Protein AF-E3K3I4-F1 (afdb_monomer_lite)

Structure (mmCIF, N/CA/C/O backbone):
data_AF-E3K3I4-F1
#
_entry.id   AF-E3K3I4-F1
#
loop_
_atom_site.group_PDB
_atom_site.id
_atom_site.type_symbol
_atom_site.label_atom_id
_atom_site.label_alt_id
_atom_site.label_comp_id
_atom_site.label_asym_id
_atom_site.label_entity_id
_atom_site.label_seq_id
_atom_site.pdbx_PDB_ins_code
_atom_site.Cartn_x
_atom_site.Cartn_y
_atom_site.Cartn_z
_atom_site.occupancy
_atom_site.B_iso_or_equiv
_atom_site.auth_seq_id
_atom_site.auth_comp_id
_atom_site.auth_asym_id
_atom_site.auth_atom_id
_atom_site.pdbx_PDB_model_num
ATOM 1 N N . MET A 1 1 ? -11.778 5.929 8.697 1.00 88.56 1 MET A N 1
ATOM 2 C CA . MET A 1 1 ? -13.251 6.086 8.702 1.00 88.56 1 MET A CA 1
ATOM 3 C C . MET A 1 1 ? -13.628 7.042 9.819 1.00 88.56 1 MET A C 1
ATOM 5 O O . MET A 1 1 ? -12.930 7.047 10.828 1.00 88.56 1 MET A O 1
ATOM 9 N N . ASN A 1 2 ? -14.685 7.837 9.652 1.00 91.94 2 ASN A N 1
ATOM 10 C CA . ASN A 1 2 ? -15.170 8.722 10.715 1.00 91.94 2 ASN A CA 1
ATOM 11 C C . ASN A 1 2 ? -16.054 7.935 11.689 1.00 91.94 2 ASN A C 1
ATOM 13 O O . ASN A 1 2 ? -16.579 6.883 11.329 1.00 91.94 2 ASN A O 1
ATOM 17 N N . LEU A 1 3 ? -16.219 8.418 12.926 1.00 91.50 3 LEU A N 1
ATOM 18 C CA . LEU A 1 3 ? -17.102 7.753 13.896 1.00 91.50 3 LEU A CA 1
ATOM 19 C C . LEU A 1 3 ? -18.556 7.762 13.405 1.00 91.50 3 LEU A C 1
ATOM 21 O O . LEU A 1 3 ? -19.201 6.718 13.345 1.00 91.50 3 LEU A O 1
ATOM 25 N N . ASN A 1 4 ? -19.009 8.943 12.987 1.00 91.00 4 ASN A N 1
ATOM 26 C CA . ASN A 1 4 ? -20.327 9.209 12.426 1.00 91.00 4 ASN A CA 1
ATOM 27 C C . ASN A 1 4 ? -20.252 9.338 10.898 1.00 91.00 4 ASN A C 1
ATOM 29 O O . ASN A 1 4 ? -19.182 9.660 10.373 1.00 91.00 4 ASN A O 1
ATOM 33 N N . PRO A 1 5 ? -21.369 9.128 10.178 1.00 85.31 5 PRO A N 1
ATOM 34 C CA . PRO A 1 5 ? -21.416 9.390 8.746 1.00 85.31 5 PRO A CA 1
ATOM 35 C C . PRO A 1 5 ? -21.178 10.875 8.429 1.00 85.31 5 PRO A C 1
ATOM 37 O O . PRO A 1 5 ? -21.607 11.760 9.170 1.00 85.31 5 PRO A O 1
ATOM 40 N N . GLY A 1 6 ? -20.515 11.137 7.299 1.00 81.44 6 GLY A N 1
ATOM 41 C CA . GLY A 1 6 ? -20.212 12.484 6.806 1.00 81.44 6 GLY A CA 1
ATOM 42 C C . GLY A 1 6 ? -18.736 12.879 6.921 1.00 81.44 6 GLY A C 1
ATOM 43 O O . GLY A 1 6 ? -17.879 12.071 7.272 1.00 81.44 6 GLY A O 1
ATOM 44 N N . GLY A 1 7 ? -18.430 14.137 6.588 1.00 83.88 7 GLY A N 1
ATOM 45 C CA . GLY A 1 7 ? -17.057 14.643 6.488 1.00 83.88 7 GLY A CA 1
ATOM 46 C C . GLY A 1 7 ? -16.284 14.082 5.286 1.00 83.88 7 GLY A C 1
ATOM 47 O O . GLY A 1 7 ? -16.835 13.396 4.426 1.00 83.88 7 GLY A O 1
ATOM 48 N N . LYS A 1 8 ? -14.980 14.378 5.211 1.00 84.62 8 LYS A N 1
ATOM 49 C CA . LYS A 1 8 ? -14.094 13.760 4.212 1.00 84.62 8 LYS A CA 1
ATOM 50 C C . LYS A 1 8 ? -13.819 12.313 4.634 1.00 84.62 8 LYS A C 1
ATOM 52 O O . LYS A 1 8 ? -13.023 12.079 5.537 1.00 84.62 8 LYS A O 1
ATOM 57 N N . GLN A 1 9 ? -14.492 11.357 4.001 1.00 87.69 9 GLN A N 1
ATOM 58 C CA . GLN A 1 9 ? -14.304 9.925 4.234 1.00 87.69 9 GLN A CA 1
ATOM 59 C C . GLN A 1 9 ? -14.186 9.180 2.899 1.00 87.69 9 GLN A C 1
ATOM 61 O O . GLN A 1 9 ? -14.904 9.475 1.945 1.00 87.69 9 GLN A O 1
ATOM 66 N N . SER A 1 10 ? -13.276 8.206 2.835 1.00 86.19 10 SER A N 1
ATOM 67 C CA . SER A 1 10 ? -13.161 7.297 1.696 1.00 86.19 10 SER A CA 1
ATOM 68 C C . SER A 1 10 ? -14.397 6.398 1.576 1.00 86.19 10 SER A C 1
ATOM 70 O O . SER A 1 10 ? -14.991 5.990 2.574 1.00 86.19 10 SER A O 1
ATOM 72 N N . ARG A 1 11 ? -14.780 6.064 0.342 1.00 90.12 11 ARG A N 1
ATOM 73 C CA . ARG A 1 11 ? -15.810 5.056 0.064 1.00 90.12 11 ARG A CA 1
ATOM 74 C C . ARG A 1 11 ? -15.148 3.681 0.065 1.00 90.12 11 ARG A C 1
ATOM 76 O O . ARG A 1 11 ? -14.404 3.369 -0.861 1.00 90.12 11 ARG A O 1
ATOM 83 N N . LEU A 1 12 ? -15.366 2.909 1.127 1.00 90.19 12 LEU A N 1
ATOM 84 C CA . LEU A 1 12 ? -14.877 1.534 1.216 1.00 90.19 12 LEU A CA 1
ATOM 85 C C . LEU A 1 12 ? -15.778 0.613 0.385 1.00 90.19 12 LEU A C 1
ATOM 87 O O . LEU A 1 12 ? -16.968 0.889 0.215 1.00 90.19 12 LEU A O 1
ATOM 91 N N . ARG A 1 13 ? -15.192 -0.467 -0.137 1.00 88.94 13 ARG A N 1
ATOM 92 C CA . ARG A 1 13 ? -15.932 -1.551 -0.791 1.00 88.94 13 ARG A CA 1
ATOM 93 C C . ARG A 1 13 ? -16.627 -2.414 0.253 1.00 88.94 13 ARG A C 1
ATOM 95 O O . ARG A 1 13 ? -16.212 -2.444 1.406 1.00 88.94 13 ARG A O 1
ATOM 102 N N . ASP A 1 14 ? -17.645 -3.138 -0.181 1.00 92.56 14 ASP A N 1
ATOM 103 C CA . ASP A 1 14 ? -18.333 -4.087 0.683 1.00 92.56 14 ASP A CA 1
ATOM 104 C C . ASP A 1 14 ? -17.421 -5.263 1.049 1.00 92.56 14 ASP A C 1
ATOM 106 O O . ASP A 1 14 ? -16.615 -5.715 0.231 1.00 92.56 14 ASP A O 1
ATOM 110 N N . SER A 1 15 ? -17.569 -5.754 2.279 1.00 92.56 15 SER A N 1
ATOM 111 C CA . SER A 1 15 ? -16.858 -6.927 2.794 1.00 92.56 15 SER A CA 1
ATOM 112 C C . SER A 1 15 ? -17.851 -8.001 3.247 1.00 92.56 15 SER A C 1
ATOM 114 O O . SER A 1 15 ? -19.059 -7.911 3.006 1.00 92.56 15 SER A O 1
ATOM 116 N N . ILE A 1 16 ? -17.335 -9.045 3.889 1.00 94.19 16 ILE A N 1
ATOM 117 C CA . ILE A 1 16 ? -18.122 -10.087 4.543 1.00 94.19 16 ILE A CA 1
ATOM 118 C C . ILE A 1 16 ? -17.904 -9.938 6.047 1.00 94.19 16 ILE A C 1
ATOM 120 O O . ILE A 1 16 ? -16.766 -9.782 6.488 1.00 94.19 16 ILE A O 1
ATOM 124 N N . ILE A 1 17 ? -18.985 -9.985 6.828 1.00 94.62 17 ILE A N 1
ATOM 125 C CA . ILE A 1 17 ? -18.909 -9.927 8.287 1.00 94.62 17 ILE A CA 1
ATOM 126 C C . ILE A 1 17 ? -18.086 -11.129 8.791 1.00 94.62 17 ILE A C 1
ATOM 128 O O . ILE A 1 17 ? -18.440 -12.274 8.473 1.00 94.62 17 ILE A O 1
ATOM 132 N N . PRO A 1 18 ? -17.023 -10.889 9.584 1.00 94.19 18 PRO A N 1
ATOM 133 C CA . PRO A 1 18 ? -16.189 -11.931 10.175 1.00 94.19 18 PRO A CA 1
ATOM 134 C C . PRO A 1 18 ? -16.990 -13.055 10.837 1.00 94.19 18 PRO A C 1
ATOM 136 O O . PRO A 1 18 ? -17.997 -12.817 11.504 1.00 94.19 18 PRO A O 1
ATOM 139 N N . SER A 1 19 ? -16.540 -14.298 10.656 1.00 93.69 19 SER A N 1
ATOM 140 C CA . SER A 1 19 ? -17.141 -15.477 11.309 1.00 93.69 19 SER A CA 1
ATOM 141 C C . SER A 1 19 ? -16.329 -15.982 12.504 1.00 93.69 19 SER A C 1
ATOM 143 O O . SER A 1 19 ? -16.829 -16.780 13.301 1.00 93.69 19 SER A O 1
ATOM 145 N N . ASP A 1 20 ? -15.088 -15.517 12.610 1.00 92.94 20 ASP A N 1
ATOM 146 C CA . ASP A 1 20 ? -14.089 -15.875 13.611 1.00 92.94 20 ASP A CA 1
ATOM 147 C C . ASP A 1 20 ? -14.203 -15.060 14.906 1.00 92.94 20 ASP A C 1
ATOM 149 O O . ASP A 1 20 ? -13.747 -15.527 15.948 1.00 92.94 20 ASP A O 1
ATOM 153 N N . ASP A 1 21 ? -14.857 -13.895 14.879 1.00 90.62 21 ASP A N 1
ATOM 154 C CA . ASP A 1 21 ? -15.108 -13.107 16.086 1.00 90.62 21 ASP A CA 1
ATOM 155 C C . ASP A 1 21 ? -16.305 -13.685 16.878 1.00 90.62 21 ASP A C 1
ATOM 157 O O . ASP A 1 21 ? -17.448 -13.655 16.397 1.00 90.62 21 ASP A O 1
ATOM 161 N N . PRO A 1 22 ? -16.089 -14.209 18.103 1.00 90.88 22 PRO A N 1
ATOM 162 C CA . PRO A 1 22 ? -17.157 -14.781 18.914 1.00 90.88 22 PRO A CA 1
ATOM 163 C C . PRO A 1 22 ? -18.184 -13.741 19.382 1.00 90.88 22 PRO A C 1
ATOM 165 O O . PRO A 1 22 ? -19.311 -14.125 19.698 1.00 90.88 22 PRO A O 1
ATOM 168 N N . LEU A 1 23 ? -17.827 -12.450 19.413 1.00 92.12 23 LEU A N 1
ATOM 169 C CA . LEU A 1 23 ? -18.712 -11.361 19.836 1.00 92.12 23 LEU A CA 1
ATOM 170 C C . LEU A 1 23 ? -19.784 -11.042 18.794 1.00 92.12 23 LEU A C 1
ATOM 172 O O . LEU A 1 23 ? -20.833 -10.502 19.142 1.00 92.12 23 LEU A O 1
ATOM 176 N N . ILE A 1 24 ? -19.544 -11.395 17.530 1.00 93.31 24 ILE A N 1
ATOM 177 C CA . ILE A 1 24 ? -20.523 -11.210 16.464 1.00 93.31 24 ILE A CA 1
ATOM 178 C C . ILE A 1 24 ? -21.617 -12.277 16.622 1.00 93.31 24 ILE A C 1
ATOM 180 O O . ILE A 1 24 ? -21.308 -13.475 16.637 1.00 93.31 24 ILE A O 1
ATOM 184 N N . PRO A 1 25 ? -22.904 -11.897 16.707 1.00 94.06 25 PRO A N 1
ATOM 185 C CA . PRO A 1 25 ? -24.011 -12.845 16.738 1.00 94.06 25 PRO A CA 1
ATOM 186 C C . PRO A 1 25 ? -23.969 -13.836 15.569 1.00 94.06 25 PRO A C 1
ATOM 188 O O . PRO A 1 25 ? -23.783 -13.441 14.420 1.00 94.06 25 PRO A O 1
ATOM 191 N N . HIS A 1 26 ? -24.201 -15.124 15.842 1.00 93.56 26 HIS A N 1
ATOM 192 C CA . HIS A 1 26 ? -24.107 -16.193 14.834 1.00 93.56 26 HIS A CA 1
ATOM 193 C C . HIS A 1 26 ? -24.915 -15.929 13.556 1.00 93.56 26 HIS A C 1
ATOM 195 O O . HIS A 1 26 ? -24.457 -16.274 12.474 1.00 93.56 26 HIS A O 1
ATOM 201 N N . HIS A 1 27 ? -26.083 -15.292 13.669 1.00 93.75 27 HIS A N 1
ATOM 202 C CA . HIS A 1 27 ? -26.949 -14.991 12.527 1.00 93.75 27 HIS A CA 1
ATOM 203 C C . HIS A 1 27 ? -26.419 -13.871 11.612 1.00 93.75 27 HIS A C 1
ATOM 205 O O . HIS A 1 27 ? -26.940 -13.704 10.515 1.00 93.75 27 HIS A O 1
ATOM 211 N N . LEU A 1 28 ? -25.415 -13.102 12.051 1.00 93.88 28 LEU A N 1
ATOM 212 C CA . LEU A 1 28 ? -24.795 -12.020 11.274 1.00 93.88 28 LEU A CA 1
ATOM 213 C C . LEU A 1 28 ? -23.499 -12.451 10.581 1.00 93.88 28 LEU A C 1
ATOM 215 O O . LEU A 1 28 ? -23.071 -11.826 9.612 1.00 93.88 28 LEU A O 1
ATOM 219 N N . ARG A 1 29 ? -22.863 -13.517 11.071 1.00 94.94 29 ARG A N 1
ATOM 220 C CA . ARG A 1 29 ? -21.586 -14.016 10.550 1.00 94.94 29 ARG A CA 1
ATOM 221 C C . ARG A 1 29 ? -21.737 -14.459 9.095 1.00 94.94 29 ARG A C 1
ATOM 223 O O . ARG A 1 29 ? -22.682 -15.165 8.753 1.00 94.94 29 ARG A O 1
ATOM 230 N N . GLY A 1 30 ? -20.806 -14.044 8.238 1.00 93.31 30 GLY A N 1
ATOM 231 C CA . GLY A 1 30 ? -20.815 -14.394 6.815 1.00 93.31 30 GLY A CA 1
ATOM 232 C C . GLY A 1 30 ? -21.782 -13.577 5.949 1.00 93.31 30 GLY A C 1
ATOM 233 O O . GLY A 1 30 ? -21.779 -13.738 4.729 1.00 93.31 30 GLY A O 1
ATOM 234 N N . LEU A 1 31 ? -22.585 -12.678 6.533 1.00 95.00 31 LEU A N 1
ATOM 235 C CA . LEU A 1 31 ? -23.418 -11.763 5.753 1.00 95.00 31 LEU A CA 1
ATOM 236 C C . LEU A 1 31 ? -22.567 -10.683 5.075 1.00 95.00 31 LEU A C 1
ATOM 238 O O . LEU A 1 31 ? -21.486 -10.321 5.539 1.00 95.00 31 LEU A O 1
ATOM 242 N N . ARG A 1 32 ? -23.078 -10.130 3.972 1.00 95.31 32 ARG A N 1
ATOM 243 C CA . ARG A 1 32 ? -22.452 -8.993 3.287 1.00 95.31 32 ARG A CA 1
ATOM 244 C C . ARG A 1 32 ? -22.500 -7.753 4.182 1.00 95.31 32 ARG A C 1
ATOM 246 O O . ARG A 1 32 ? -23.579 -7.275 4.521 1.00 95.31 32 ARG A O 1
ATOM 253 N N . GLN A 1 33 ? -21.336 -7.188 4.481 1.00 95.31 33 GLN A N 1
ATOM 254 C CA . GLN A 1 33 ? -21.195 -5.892 5.134 1.00 95.31 33 GLN A CA 1
ATOM 255 C C . GLN A 1 33 ? -21.170 -4.788 4.076 1.00 95.31 33 GLN A C 1
ATOM 257 O O . GLN A 1 33 ? -20.211 -4.664 3.314 1.00 95.31 33 GLN A O 1
ATOM 262 N N . GLN A 1 34 ? -22.200 -3.943 4.066 1.00 95.19 34 GLN A N 1
ATOM 263 C CA . GLN A 1 34 ? -22.199 -2.727 3.253 1.00 95.19 34 GLN A CA 1
ATOM 264 C C . GLN A 1 34 ? -21.513 -1.580 3.992 1.00 95.19 34 GLN A C 1
ATOM 266 O O . GLN A 1 34 ? -21.850 -1.321 5.151 1.00 95.19 34 GLN A O 1
ATOM 271 N N . PHE A 1 35 ? -20.615 -0.857 3.317 1.00 94.44 35 PHE A N 1
ATOM 272 C CA . PHE A 1 35 ? -19.915 0.309 3.887 1.00 94.44 35 PHE A CA 1
ATOM 273 C C . PHE A 1 35 ? -20.466 1.663 3.446 1.00 94.44 35 PHE A C 1
ATOM 275 O O . PHE A 1 35 ? -20.063 2.700 3.974 1.00 94.44 35 PHE A O 1
ATOM 282 N N . CYS A 1 36 ? -21.407 1.667 2.509 1.00 94.62 36 CYS A N 1
ATOM 283 C CA . CYS A 1 36 ? -22.196 2.837 2.149 1.00 94.62 36 CYS A CA 1
ATOM 284 C C . CYS A 1 36 ? -23.672 2.550 2.427 1.00 94.62 36 CYS A C 1
ATOM 286 O O . CYS A 1 36 ? -24.108 1.401 2.365 1.00 94.62 36 CYS A O 1
ATOM 288 N N . TYR A 1 37 ? -24.437 3.584 2.760 1.00 93.38 37 TYR A N 1
ATOM 289 C CA . TYR A 1 37 ? -25.891 3.476 2.793 1.00 93.38 37 TYR A CA 1
ATOM 290 C C . TYR A 1 37 ? -26.447 3.348 1.374 1.00 93.38 37 TYR A C 1
ATOM 292 O O . TYR A 1 37 ? -25.856 3.867 0.422 1.00 93.38 37 TYR A O 1
ATOM 300 N N . ASP A 1 38 ? -27.611 2.708 1.252 1.00 92.50 38 ASP A N 1
ATOM 301 C CA . ASP A 1 38 ? -28.321 2.630 -0.021 1.00 92.50 38 ASP A CA 1
ATOM 302 C C . ASP A 1 38 ? -28.672 4.032 -0.547 1.00 92.50 38 ASP A C 1
ATOM 304 O O . ASP A 1 38 ? -28.889 4.983 0.210 1.00 92.50 38 ASP A O 1
ATOM 308 N N . SER A 1 39 ? -28.737 4.164 -1.866 1.00 91.81 39 SER A N 1
ATOM 309 C CA . SER A 1 39 ? -29.290 5.338 -2.541 1.00 91.81 39 SER A CA 1
ATOM 310 C C . SER A 1 39 ? -30.735 5.659 -2.140 1.00 91.81 39 SER A C 1
ATOM 312 O O . SER A 1 39 ? -31.109 6.828 -2.136 1.00 91.81 39 SER A O 1
ATOM 314 N N . SER A 1 40 ? -31.530 4.658 -1.754 1.00 92.62 40 SER A N 1
ATOM 315 C CA . SER A 1 40 ? -32.919 4.804 -1.311 1.00 92.62 40 SER A CA 1
ATOM 316 C C . SER A 1 40 ? -33.057 4.971 0.207 1.00 92.62 40 SER A C 1
ATOM 318 O O . SER A 1 40 ? -34.123 4.702 0.763 1.00 92.62 40 SER A O 1
ATOM 320 N N . HIS A 1 41 ? -31.982 5.341 0.910 1.00 90.19 41 HIS A N 1
ATOM 321 C CA . HIS A 1 41 ? -32.016 5.479 2.363 1.00 90.19 41 HIS A CA 1
ATOM 322 C C . HIS A 1 41 ? -33.052 6.545 2.797 1.00 90.19 41 HIS A C 1
ATOM 324 O O . HIS A 1 41 ? -33.045 7.641 2.233 1.00 90.19 41 HIS A O 1
ATOM 330 N N . PRO A 1 42 ? -33.899 6.283 3.819 1.00 92.44 42 PRO A N 1
ATOM 331 C CA . PRO A 1 42 ? -34.975 7.197 4.229 1.00 92.44 42 PRO A CA 1
ATOM 332 C C . PRO A 1 42 ? -34.502 8.602 4.619 1.00 92.44 42 PRO A C 1
ATOM 334 O O . PRO A 1 42 ? -35.209 9.579 4.404 1.00 92.44 42 PRO A O 1
ATOM 337 N N . ASP A 1 43 ? -33.305 8.700 5.202 1.00 89.94 43 ASP A N 1
ATOM 338 C CA . ASP A 1 43 ? -32.625 9.974 5.452 1.00 89.94 43 ASP A CA 1
ATOM 339 C C . ASP A 1 43 ? -31.846 10.426 4.196 1.00 89.94 43 ASP A C 1
ATOM 341 O O . ASP A 1 43 ? -30.821 9.803 3.877 1.00 89.94 43 ASP A O 1
ATOM 345 N N . PRO A 1 44 ? -32.250 11.530 3.529 1.00 89.19 44 PRO A N 1
ATOM 346 C CA . PRO A 1 44 ? -31.587 12.041 2.327 1.00 89.19 44 PRO A CA 1
ATOM 347 C C . PRO A 1 44 ? -30.128 12.436 2.556 1.00 89.19 44 PRO A C 1
ATOM 349 O O . PRO A 1 44 ? -29.326 12.418 1.626 1.00 89.19 44 PRO A O 1
ATOM 352 N N . LYS A 1 45 ? -29.752 12.785 3.795 1.00 87.75 45 LYS A N 1
ATOM 353 C CA . LYS A 1 45 ? -28.364 13.136 4.127 1.00 87.75 45 LYS A CA 1
ATOM 354 C C . LYS A 1 45 ? -27.458 11.914 4.187 1.00 87.75 45 LYS A C 1
ATOM 356 O O . LYS A 1 45 ? -26.244 12.067 4.099 1.00 87.75 45 LYS A O 1
ATOM 361 N N . ARG A 1 46 ? -28.029 10.722 4.363 1.00 88.50 46 ARG A N 1
ATOM 362 C CA . ARG A 1 46 ? -27.295 9.453 4.425 1.00 88.50 46 ARG A CA 1
ATOM 363 C C . ARG A 1 46 ? -27.358 8.682 3.116 1.00 88.50 46 ARG A C 1
ATOM 365 O O . ARG A 1 46 ? -26.456 7.892 2.876 1.00 88.50 46 ARG A O 1
ATOM 372 N N . ALA A 1 47 ? -28.355 8.929 2.270 1.00 91.31 47 ALA A N 1
ATOM 373 C CA . ALA A 1 47 ? -28.507 8.269 0.977 1.00 91.31 47 ALA A CA 1
ATOM 374 C C . ALA A 1 47 ? -27.202 8.271 0.158 1.00 91.31 47 ALA A C 1
ATOM 376 O O . ALA A 1 47 ? -26.629 9.320 -0.145 1.00 91.31 47 ALA A O 1
ATOM 377 N N . GLY A 1 48 ? -26.694 7.073 -0.149 1.00 90.25 48 GLY A N 1
ATOM 378 C CA . GLY A 1 48 ? -25.451 6.877 -0.900 1.00 90.25 48 GLY A CA 1
ATOM 379 C C . GLY A 1 48 ? -24.165 7.360 -0.212 1.00 90.25 48 GLY A C 1
ATOM 380 O O . GLY A 1 48 ? -23.117 7.401 -0.868 1.00 90.25 48 GLY A O 1
ATOM 381 N N . GLN A 1 49 ? -24.210 7.756 1.064 1.00 92.12 49 GLN A N 1
ATOM 382 C CA . GLN A 1 49 ? -23.048 8.223 1.827 1.00 92.12 49 GLN A CA 1
ATOM 383 C C . GLN A 1 49 ? -22.303 7.066 2.507 1.00 92.12 49 GLN A C 1
ATOM 385 O O . GLN A 1 49 ? -22.915 6.047 2.843 1.00 92.12 49 GLN A O 1
ATOM 390 N N . PRO A 1 50 ? -20.986 7.207 2.749 1.00 94.88 50 PRO A N 1
ATOM 391 C CA . PRO A 1 50 ? -20.228 6.222 3.509 1.00 94.88 50 PRO A CA 1
ATOM 392 C C . PRO A 1 50 ? -20.698 6.169 4.970 1.00 94.88 50 PRO A C 1
ATOM 394 O O . PRO A 1 50 ? -20.936 7.198 5.610 1.00 94.88 50 PRO A O 1
ATOM 397 N N . LYS A 1 51 ? -20.794 4.952 5.506 1.00 95.38 51 LYS A N 1
ATOM 398 C CA . LYS A 1 51 ? -21.128 4.692 6.907 1.00 95.38 51 LYS A CA 1
ATOM 399 C C . LYS A 1 51 ? -19.956 5.062 7.818 1.00 95.38 51 LYS A C 1
ATOM 401 O O . LYS A 1 51 ? -18.786 4.886 7.464 1.00 95.38 51 LYS A O 1
ATOM 406 N N . GLY A 1 52 ? -20.275 5.556 9.010 1.00 94.75 52 GLY A N 1
ATOM 407 C CA . GLY A 1 52 ? -19.296 5.733 10.083 1.00 94.75 52 GLY A CA 1
ATOM 408 C C . GLY A 1 52 ? -18.968 4.412 10.784 1.00 94.75 52 GLY A C 1
ATOM 409 O O . GLY A 1 52 ? -19.689 3.426 10.632 1.00 94.75 52 GLY A O 1
ATOM 410 N N . ILE A 1 53 ? -17.901 4.401 11.587 1.00 95.00 53 ILE A N 1
ATOM 411 C CA . ILE A 1 53 ? -17.496 3.240 12.396 1.00 95.00 53 ILE A CA 1
ATOM 412 C C . ILE A 1 53 ? -18.632 2.779 13.311 1.00 95.00 53 ILE A C 1
ATOM 414 O O . ILE A 1 53 ? -18.826 1.577 13.464 1.00 95.00 53 ILE A O 1
ATOM 418 N N . GLN A 1 54 ? -19.402 3.714 13.876 1.00 95.25 54 GLN A N 1
ATOM 419 C CA . GLN A 1 54 ? -20.516 3.379 14.759 1.00 95.25 54 GLN A CA 1
ATOM 420 C C . GLN A 1 54 ? -21.543 2.481 14.062 1.00 95.25 54 GLN A C 1
ATOM 422 O O . GLN A 1 54 ? -21.812 1.390 14.548 1.00 95.25 54 GLN A O 1
ATOM 427 N N . ALA A 1 55 ? -22.038 2.886 12.889 1.00 95.00 55 ALA A N 1
ATOM 428 C CA . ALA A 1 55 ? -23.041 2.115 12.152 1.00 95.00 55 ALA A CA 1
ATOM 429 C C . ALA A 1 55 ? -22.536 0.710 11.781 1.00 95.00 55 ALA A C 1
ATOM 431 O O . ALA A 1 55 ? -23.272 -0.261 11.904 1.00 95.00 55 ALA A O 1
ATOM 432 N N . ILE A 1 56 ? -21.264 0.583 11.386 1.00 95.81 56 ILE A N 1
ATOM 433 C CA . ILE A 1 56 ? -20.664 -0.720 11.062 1.00 95.81 56 ILE A CA 1
ATOM 434 C C . ILE A 1 56 ? -20.577 -1.622 12.296 1.00 95.81 56 ILE A C 1
ATOM 436 O O . ILE A 1 56 ? -20.912 -2.799 12.226 1.00 95.81 56 ILE A O 1
ATOM 440 N N . LEU A 1 57 ? -20.131 -1.094 13.4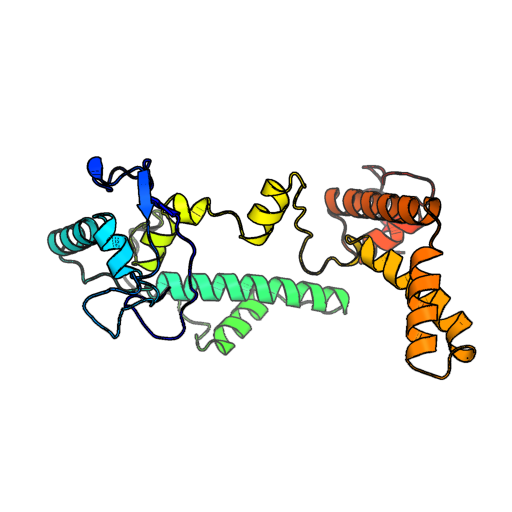36 1.00 95.69 57 LEU A N 1
ATOM 441 C CA . LEU A 1 57 ? -20.013 -1.890 14.659 1.00 95.69 57 LEU A CA 1
ATOM 442 C C . LEU A 1 57 ? -21.379 -2.225 15.276 1.00 95.69 57 LEU A C 1
ATOM 444 O O . LEU A 1 57 ? -21.510 -3.280 15.895 1.00 95.69 57 LEU A O 1
ATOM 448 N N . GLU A 1 58 ? -22.384 -1.362 15.106 1.00 95.62 58 GLU A N 1
ATOM 449 C CA . GLU A 1 58 ? -23.778 -1.634 15.481 1.00 95.62 58 GLU A CA 1
ATOM 450 C C . GLU A 1 58 ? -24.367 -2.762 14.628 1.00 95.62 58 GLU A C 1
ATOM 452 O O . GLU A 1 58 ? -24.956 -3.690 15.176 1.00 95.62 58 GLU A O 1
ATOM 457 N N . GLU A 1 59 ? -24.142 -2.733 13.310 1.00 95.00 59 GLU A N 1
ATOM 458 C CA . GLU A 1 59 ? -24.556 -3.795 12.381 1.00 95.00 59 GLU A CA 1
ATOM 459 C C . GLU A 1 59 ? -23.902 -5.148 12.694 1.00 95.00 59 GLU A C 1
ATOM 461 O O . GLU A 1 59 ? -24.465 -6.185 12.359 1.00 95.00 59 GLU A O 1
ATOM 466 N N . ARG A 1 60 ? -22.745 -5.153 13.370 1.00 94.81 60 ARG A N 1
ATOM 467 C CA . ARG A 1 60 ? -22.041 -6.367 13.819 1.00 94.81 60 ARG A CA 1
ATOM 468 C C . ARG A 1 60 ? -22.405 -6.808 15.242 1.00 94.81 60 ARG A C 1
ATOM 470 O O . ARG A 1 60 ? -21.923 -7.845 15.686 1.00 94.81 60 ARG A O 1
ATOM 477 N N . GLY A 1 61 ? -23.190 -6.025 15.987 1.00 93.00 61 GLY A N 1
ATOM 478 C CA . GLY A 1 61 ? -23.483 -6.260 17.413 1.00 93.00 61 GLY A CA 1
ATOM 479 C C . GLY A 1 61 ? -22.319 -5.963 18.376 1.00 93.00 61 GLY A C 1
ATOM 480 O O . GLY A 1 61 ? -22.464 -6.071 19.595 1.00 93.00 61 GLY A O 1
ATOM 481 N N . ILE A 1 62 ? -21.163 -5.557 17.846 1.00 94.31 62 ILE A N 1
ATOM 482 C CA . ILE A 1 62 ? -19.931 -5.303 18.605 1.00 94.31 62 ILE A CA 1
ATOM 483 C C . ILE A 1 62 ? -20.040 -3.994 19.395 1.00 94.31 62 ILE A C 1
ATOM 485 O O . ILE A 1 62 ? -19.527 -3.882 20.512 1.00 94.31 62 ILE A O 1
ATOM 489 N N . TRP A 1 63 ? -20.727 -2.997 18.832 1.00 95.25 63 TRP A N 1
ATOM 490 C CA . TRP A 1 63 ? -20.909 -1.698 19.478 1.00 95.25 63 TRP A CA 1
ATOM 491 C C . TRP A 1 63 ? -21.622 -1.826 20.826 1.00 95.25 63 TRP A C 1
ATOM 493 O O . TRP A 1 63 ? -21.164 -1.282 21.835 1.00 95.25 63 TRP A O 1
ATOM 503 N N . GLN A 1 64 ? -22.727 -2.576 20.855 1.00 93.94 64 GLN A N 1
ATOM 504 C CA . GLN A 1 64 ? -23.523 -2.798 22.058 1.00 93.94 64 GLN A CA 1
ATOM 505 C C . GLN A 1 64 ? -22.709 -3.557 23.104 1.00 93.94 64 GLN A C 1
ATOM 507 O O . GLN A 1 64 ? -22.667 -3.125 24.253 1.00 93.94 64 GLN A O 1
ATOM 512 N N . HIS A 1 65 ? -21.993 -4.612 22.698 1.00 93.31 65 HIS A N 1
ATOM 513 C CA . HIS A 1 65 ? -21.144 -5.392 23.598 1.00 93.31 65 HIS A CA 1
ATOM 514 C C . HIS A 1 65 ? -20.137 -4.513 24.356 1.00 93.31 65 HIS A C 1
ATOM 516 O O . HIS A 1 65 ? -20.130 -4.496 25.588 1.00 93.31 65 HIS A O 1
ATOM 522 N N . PHE A 1 66 ? -19.326 -3.726 23.639 1.00 93.31 66 PHE A N 1
ATOM 523 C CA . PHE A 1 66 ? -18.307 -2.890 24.281 1.00 93.31 66 PHE A CA 1
ATOM 524 C C . PHE A 1 66 ? -18.886 -1.709 25.059 1.00 93.31 66 PHE A C 1
ATOM 526 O O . PHE A 1 66 ? -18.312 -1.303 26.070 1.00 93.31 66 PHE A O 1
ATOM 533 N N . THR A 1 67 ? -20.029 -1.174 24.627 1.00 93.75 67 THR A N 1
ATOM 534 C CA . THR A 1 67 ? -20.729 -0.126 25.379 1.00 93.75 67 THR A CA 1
ATOM 535 C C . THR A 1 67 ? -21.245 -0.672 26.713 1.00 93.75 67 THR A C 1
ATOM 537 O O . THR A 1 67 ? -21.001 -0.062 27.753 1.00 93.75 67 THR A O 1
ATOM 540 N N . SER A 1 68 ? -21.882 -1.848 26.713 1.00 93.19 68 SER A N 1
ATOM 541 C CA . SER A 1 68 ? -22.353 -2.515 27.933 1.00 93.19 68 SER A CA 1
ATOM 542 C C . SER A 1 68 ? -21.204 -2.893 28.865 1.00 93.19 68 SER A C 1
ATOM 544 O O . SER A 1 68 ? -21.300 -2.646 30.065 1.00 93.19 68 SER A O 1
ATOM 546 N N . LEU A 1 69 ? -20.101 -3.416 28.320 1.00 92.44 69 LEU A N 1
ATOM 547 C CA . LEU A 1 69 ? -18.908 -3.754 29.097 1.00 92.44 69 LEU A CA 1
ATOM 548 C C . LEU A 1 69 ? -18.352 -2.523 29.829 1.00 92.44 69 LEU A C 1
ATOM 550 O O . LEU A 1 69 ? -18.082 -2.583 31.022 1.00 92.44 69 LEU A O 1
ATOM 554 N N . ARG A 1 70 ? -18.252 -1.373 29.148 1.00 91.81 70 ARG A N 1
ATOM 555 C CA . ARG A 1 70 ? -17.773 -0.125 29.767 1.00 91.81 70 ARG A CA 1
ATOM 556 C C . ARG A 1 70 ? -18.664 0.350 30.908 1.00 91.81 70 ARG A C 1
ATOM 558 O O . ARG A 1 70 ? -18.139 0.775 31.933 1.00 91.81 70 ARG A O 1
ATOM 565 N N . VAL A 1 71 ? -19.984 0.253 30.741 1.00 93.50 71 VAL A N 1
ATOM 566 C CA . VAL A 1 71 ? -20.950 0.606 31.791 1.00 93.50 71 VAL A CA 1
ATOM 567 C C . VAL A 1 71 ? -20.803 -0.321 32.999 1.00 93.50 71 VAL A C 1
ATOM 569 O O . VAL A 1 71 ? -20.755 0.169 34.124 1.00 93.50 71 VAL A O 1
ATOM 572 N N . GLN A 1 72 ? -20.669 -1.633 32.780 1.00 93.38 72 GLN A N 1
ATOM 573 C CA . GLN A 1 72 ? -20.452 -2.613 33.855 1.00 93.38 72 GLN A CA 1
ATOM 574 C C . GLN A 1 72 ? -19.142 -2.365 34.613 1.00 93.38 72 GLN A C 1
ATOM 576 O O . GLN A 1 72 ? -19.098 -2.504 35.831 1.00 93.38 72 GLN A O 1
ATOM 581 N N . GLU A 1 73 ? -18.091 -1.956 33.905 1.00 93.00 73 GLU A N 1
ATOM 582 C CA . GLU A 1 73 ? -16.793 -1.612 34.491 1.00 93.00 73 GLU A CA 1
ATOM 583 C C . GLU A 1 73 ? -16.743 -0.197 35.103 1.00 93.00 73 GLU A C 1
ATOM 585 O O . GLU A 1 73 ? -15.694 0.207 35.601 1.00 93.00 73 GLU A O 1
ATOM 590 N N . GLY A 1 74 ? -17.824 0.592 35.026 1.00 92.06 74 GLY A N 1
ATOM 591 C CA . GLY A 1 74 ? -17.842 1.986 35.489 1.00 92.06 74 GLY A CA 1
ATOM 592 C C . GLY A 1 74 ? -16.890 2.916 34.721 1.00 92.06 74 GLY A C 1
ATOM 593 O O . GLY A 1 74 ? -16.498 3.966 35.228 1.00 92.06 74 GLY A O 1
ATOM 594 N N . LYS A 1 75 ? -16.484 2.537 33.504 1.00 90.06 75 LYS A N 1
ATOM 595 C CA . LYS A 1 75 ? -15.524 3.281 32.678 1.00 90.06 75 LYS A CA 1
ATOM 596 C C . LYS A 1 75 ? -16.237 4.262 31.740 1.00 90.06 75 LYS A C 1
ATOM 598 O O . LYS A 1 75 ? -17.352 3.997 31.289 1.00 90.06 75 LYS A O 1
ATOM 603 N N . PRO A 1 76 ? -15.577 5.367 31.347 1.00 91.31 76 PRO A N 1
ATOM 604 C CA . PRO A 1 76 ? -16.133 6.287 30.364 1.00 91.31 76 PRO A CA 1
ATOM 605 C C . PRO A 1 76 ? -16.305 5.622 28.992 1.00 91.31 76 PRO A C 1
ATOM 607 O O . PRO A 1 76 ? -15.595 4.665 28.641 1.00 91.31 76 PRO A O 1
ATOM 610 N N . ALA A 1 77 ? -17.220 6.192 28.202 1.00 91.44 77 ALA A N 1
ATOM 611 C CA . ALA A 1 77 ? -17.486 5.780 26.831 1.00 91.44 77 ALA A CA 1
ATOM 612 C C . ALA A 1 77 ? -16.215 5.808 25.968 1.00 91.44 77 ALA A C 1
ATOM 614 O O . ALA A 1 77 ? -15.337 6.666 26.114 1.00 91.44 77 ALA A O 1
ATOM 615 N N . LEU A 1 78 ? -16.131 4.856 25.040 1.00 92.56 78 LEU A N 1
ATOM 616 C CA . LEU A 1 78 ? -15.018 4.753 24.107 1.00 92.56 78 LEU A CA 1
ATOM 617 C C . LEU A 1 78 ? -14.988 5.955 23.157 1.00 92.56 78 LEU A C 1
ATOM 619 O O . LEU A 1 78 ? -15.987 6.313 22.532 1.00 92.56 78 LEU A O 1
ATOM 623 N N . LYS A 1 79 ? -13.803 6.551 23.013 1.00 92.56 79 LYS A N 1
ATOM 624 C CA . LYS A 1 79 ? -13.522 7.558 21.984 1.00 92.56 79 LYS A CA 1
ATOM 625 C C . LYS A 1 79 ? -13.220 6.871 20.647 1.00 92.56 79 LYS A C 1
ATOM 627 O O . LYS A 1 79 ? -12.836 5.700 20.617 1.00 92.56 79 LYS A O 1
ATOM 632 N N . LEU A 1 80 ? -13.334 7.616 19.541 1.00 91.38 80 LEU A N 1
ATOM 633 C CA . LEU A 1 80 ? -12.899 7.152 18.214 1.00 91.38 80 LEU A CA 1
ATOM 634 C C . LEU A 1 80 ? -11.430 6.702 18.246 1.00 91.38 80 LEU A C 1
ATOM 636 O O . LEU A 1 80 ? -11.115 5.578 17.861 1.00 91.38 80 LEU A O 1
ATOM 640 N N . GLN A 1 81 ? -10.562 7.571 18.762 1.00 89.81 81 GLN A N 1
ATOM 641 C CA . GLN A 1 81 ? -9.151 7.314 19.034 1.00 89.81 81 GLN A CA 1
ATOM 642 C C . GLN A 1 81 ? -8.837 7.789 20.455 1.00 89.81 81 GLN A C 1
ATOM 644 O O . GLN A 1 81 ? -9.277 8.865 20.868 1.00 89.81 81 GLN A O 1
ATOM 649 N N . CYS A 1 82 ? -8.133 6.964 21.228 1.00 90.12 82 CYS A N 1
ATOM 650 C CA . CYS A 1 82 ? -7.625 7.351 22.542 1.00 90.12 82 CYS A CA 1
ATOM 651 C C . CYS A 1 82 ? -6.243 8.004 22.411 1.00 90.12 82 CYS A C 1
ATOM 653 O O . CYS A 1 82 ? -5.525 7.753 21.445 1.00 90.12 82 CYS A O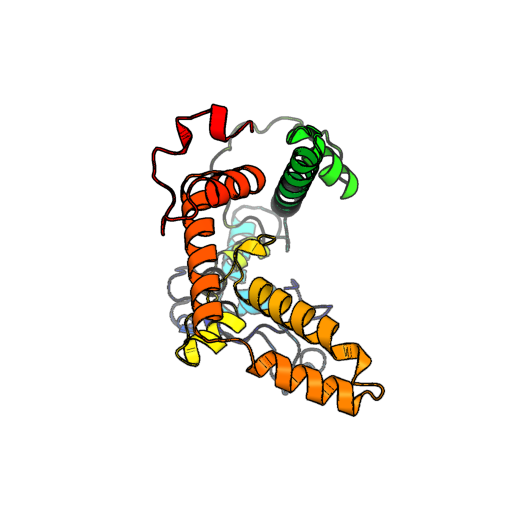 1
ATOM 655 N N . ASN A 1 83 ? -5.850 8.790 23.416 1.00 87.06 83 ASN A N 1
ATOM 656 C CA . ASN A 1 83 ? -4.575 9.513 23.410 1.00 87.06 83 ASN A CA 1
ATOM 657 C C . ASN A 1 83 ? -3.379 8.571 23.221 1.00 87.06 83 ASN A C 1
ATOM 659 O O . ASN A 1 83 ? -2.478 8.888 22.455 1.00 87.06 83 ASN A O 1
ATOM 663 N N . SER A 1 84 ? -3.396 7.386 23.841 1.00 87.44 84 SER A N 1
ATOM 664 C CA . SER A 1 84 ? -2.315 6.409 23.682 1.00 87.44 84 SER A CA 1
ATOM 665 C C . SER A 1 84 ? -2.206 5.880 22.250 1.00 87.44 84 SER A C 1
ATOM 667 O O . SER A 1 84 ? -1.100 5.798 21.724 1.00 87.44 84 SER A O 1
ATOM 669 N N . CYS A 1 85 ? -3.324 5.578 21.578 1.00 87.06 85 CYS A N 1
ATOM 670 C CA . CYS A 1 85 ? -3.306 5.197 20.163 1.00 87.06 85 CYS A CA 1
ATOM 671 C C . CYS A 1 85 ? -2.864 6.351 19.265 1.00 87.06 85 CYS A C 1
ATOM 673 O O . CYS A 1 85 ? -2.101 6.119 18.332 1.00 87.06 85 CYS A O 1
ATOM 675 N N . THR A 1 86 ? -3.302 7.578 19.546 1.00 86.75 86 THR A N 1
ATOM 676 C CA . THR A 1 86 ? -2.886 8.759 18.785 1.00 86.75 86 THR A CA 1
ATOM 677 C C . THR A 1 86 ? -1.379 8.976 18.907 1.00 86.75 86 THR A C 1
ATOM 679 O O . THR A 1 86 ? -0.688 8.971 17.894 1.00 86.75 86 THR A O 1
ATOM 682 N N . THR A 1 87 ? -0.842 9.052 20.126 1.00 84.81 87 THR A N 1
ATOM 683 C CA . THR A 1 87 ? 0.599 9.218 20.371 1.00 84.81 87 THR A CA 1
ATOM 684 C C . THR A 1 87 ? 1.410 8.039 19.840 1.00 84.81 87 THR A C 1
ATOM 686 O O . THR A 1 87 ? 2.469 8.242 19.258 1.00 84.81 87 THR A O 1
ATOM 689 N N . SER A 1 88 ? 0.919 6.801 19.970 1.00 86.06 88 SER A N 1
ATOM 690 C CA . SER A 1 88 ? 1.594 5.622 19.409 1.00 86.06 88 SER A CA 1
ATOM 691 C C . SER A 1 88 ? 1.672 5.680 17.882 1.00 86.06 88 SER A C 1
ATOM 693 O O . SER A 1 88 ? 2.722 5.380 17.318 1.00 86.06 88 SER A O 1
ATOM 695 N N . ASN A 1 89 ? 0.594 6.095 17.211 1.00 83.44 89 ASN A N 1
ATOM 696 C CA . ASN A 1 89 ? 0.584 6.253 15.758 1.00 83.44 89 ASN A CA 1
ATOM 697 C C . ASN A 1 89 ? 1.519 7.384 15.316 1.00 83.44 89 ASN A C 1
ATOM 699 O O . ASN A 1 89 ? 2.335 7.157 14.429 1.00 83.44 89 ASN A O 1
ATOM 703 N N . ILE A 1 90 ? 1.480 8.544 15.986 1.00 81.62 90 ILE A N 1
ATOM 704 C CA . ILE A 1 90 ? 2.407 9.657 15.717 1.00 81.62 90 ILE A CA 1
ATOM 705 C C . ILE A 1 90 ? 3.853 9.194 15.913 1.00 81.62 90 ILE A C 1
ATOM 707 O O . ILE A 1 90 ? 4.689 9.428 15.051 1.00 81.62 90 ILE A O 1
ATOM 711 N N . ARG A 1 91 ? 4.150 8.456 16.990 1.00 83.69 91 ARG A N 1
ATOM 712 C CA . ARG A 1 91 ? 5.494 7.922 17.248 1.00 83.69 91 ARG A CA 1
ATOM 713 C C . ARG A 1 91 ? 5.937 6.931 16.176 1.00 83.69 91 ARG A C 1
ATOM 715 O O . ARG A 1 91 ? 7.084 6.984 15.751 1.00 83.69 91 ARG A O 1
ATOM 722 N N . LYS A 1 92 ? 5.058 6.031 15.727 1.00 81.88 92 LYS A N 1
ATOM 723 C CA . LYS A 1 92 ? 5.355 5.108 14.617 1.00 81.88 92 LYS A CA 1
ATOM 724 C C . LYS A 1 92 ? 5.624 5.867 13.320 1.00 81.88 92 LYS A C 1
ATOM 726 O O . LYS A 1 92 ? 6.567 5.535 12.609 1.00 81.88 92 LYS A O 1
ATOM 731 N N . ASP A 1 93 ? 4.844 6.903 13.036 1.00 82.50 93 ASP A N 1
ATOM 732 C CA . ASP A 1 93 ? 5.056 7.759 11.871 1.00 82.50 93 ASP A CA 1
ATOM 733 C C . ASP A 1 93 ? 6.365 8.548 11.983 1.00 82.50 93 ASP A C 1
ATOM 735 O O . ASP A 1 93 ? 7.124 8.598 11.015 1.00 82.50 93 ASP A O 1
ATOM 739 N N . ALA A 1 94 ? 6.677 9.091 13.162 1.00 81.31 94 ALA A N 1
ATOM 740 C CA . ALA A 1 94 ? 7.933 9.772 13.454 1.00 81.31 94 ALA A CA 1
ATOM 741 C C . ALA A 1 94 ? 9.129 8.827 13.303 1.00 81.31 94 ALA A C 1
ATOM 743 O O . ALA A 1 94 ? 10.099 9.214 12.670 1.00 81.31 94 ALA A O 1
ATOM 744 N N . LEU A 1 95 ? 9.036 7.584 13.789 1.00 82.88 95 LEU A N 1
ATOM 745 C CA . LEU A 1 95 ? 10.060 6.548 13.604 1.00 82.88 95 LEU A CA 1
ATOM 746 C C . LEU A 1 95 ? 10.275 6.204 12.127 1.00 82.88 95 LEU A C 1
ATOM 748 O O . LEU A 1 95 ? 11.406 6.088 11.670 1.00 82.88 95 LEU A O 1
ATOM 752 N N . ASN A 1 96 ? 9.197 6.069 11.353 1.00 80.75 96 ASN A N 1
ATOM 753 C CA . ASN A 1 96 ? 9.303 5.791 9.920 1.00 80.75 96 ASN A CA 1
ATOM 754 C C . ASN A 1 96 ? 9.930 6.967 9.153 1.00 80.75 96 ASN A C 1
ATOM 756 O O . ASN A 1 96 ? 10.708 6.762 8.219 1.00 80.75 96 ASN A O 1
ATOM 760 N N . ARG A 1 97 ? 9.583 8.207 9.526 1.00 81.25 97 ARG A N 1
ATOM 761 C CA . ARG A 1 97 ? 10.149 9.428 8.933 1.00 81.25 97 ARG A CA 1
ATOM 762 C C . ARG A 1 97 ? 11.606 9.631 9.353 1.00 81.25 97 ARG A C 1
ATOM 764 O O . ARG A 1 97 ? 12.429 9.924 8.490 1.00 81.25 97 ARG A O 1
ATOM 771 N N . SER A 1 98 ? 11.929 9.415 10.627 1.00 80.69 98 SER A N 1
ATOM 772 C CA . SER A 1 98 ? 13.286 9.548 11.157 1.00 80.69 98 SER A CA 1
ATOM 773 C C . SER A 1 98 ? 14.212 8.496 10.568 1.00 80.69 98 SER A C 1
ATOM 775 O O . SER A 1 98 ? 15.284 8.858 10.111 1.00 80.69 98 SER A O 1
ATOM 777 N N . ALA A 1 99 ? 13.784 7.234 10.456 1.00 80.94 99 ALA A N 1
ATOM 778 C CA . ALA A 1 99 ? 14.567 6.191 9.791 1.00 80.94 99 ALA A CA 1
ATOM 779 C C . ALA A 1 99 ? 14.945 6.595 8.358 1.00 80.94 99 ALA A C 1
ATOM 781 O O . ALA A 1 99 ? 16.082 6.412 7.931 1.00 80.94 99 ALA A O 1
ATOM 782 N N . LYS A 1 100 ? 14.010 7.223 7.636 1.00 78.00 100 LYS A N 1
ATOM 783 C CA . LYS A 1 100 ? 14.265 7.739 6.291 1.00 78.00 100 LYS A CA 1
ATOM 784 C C . LYS A 1 100 ? 15.251 8.912 6.287 1.00 78.00 100 LYS A C 1
ATOM 786 O O . LYS A 1 100 ? 16.098 8.975 5.403 1.00 78.00 100 LYS A O 1
ATOM 791 N N . LEU A 1 101 ? 15.133 9.845 7.232 1.00 79.44 101 LEU A N 1
ATOM 792 C CA . LEU A 1 101 ? 16.051 10.984 7.340 1.00 79.44 101 LEU A CA 1
ATOM 793 C C . LEU A 1 101 ? 17.456 10.564 7.764 1.00 79.44 101 LEU A C 1
ATOM 795 O O . LEU A 1 101 ? 18.418 11.067 7.201 1.00 79.44 101 LEU A O 1
ATOM 799 N N . ILE A 1 102 ? 17.572 9.637 8.714 1.00 81.62 102 ILE A N 1
ATOM 800 C CA . ILE A 1 102 ? 18.853 9.092 9.172 1.00 81.62 102 ILE A CA 1
ATOM 801 C C . ILE A 1 102 ? 19.563 8.428 7.999 1.00 81.62 102 ILE A C 1
ATOM 803 O O . ILE A 1 102 ? 20.706 8.766 7.730 1.00 81.62 102 ILE A O 1
ATOM 807 N N . GLN A 1 103 ? 18.853 7.604 7.223 1.00 78.56 103 GLN A N 1
ATOM 808 C CA . GLN A 1 103 ? 19.410 6.998 6.015 1.00 78.56 103 GLN A CA 1
ATOM 809 C C . GLN A 1 103 ? 19.908 8.056 5.012 1.00 78.56 103 GLN A C 1
ATOM 811 O O . GLN A 1 103 ? 21.010 7.949 4.488 1.00 78.56 103 GLN A O 1
ATOM 816 N N . GLN A 1 104 ? 19.131 9.119 4.778 1.00 78.88 104 GLN A N 1
ATOM 817 C CA . GLN A 1 104 ? 19.535 10.214 3.885 1.00 78.88 104 GLN A CA 1
ATOM 818 C C . GLN A 1 104 ? 20.730 11.018 4.413 1.00 78.88 104 GLN A C 1
ATOM 820 O O . GLN A 1 104 ? 21.546 11.494 3.625 1.00 78.88 104 GLN A O 1
ATOM 825 N N . ALA A 1 105 ? 20.816 11.206 5.729 1.00 78.94 105 ALA A N 1
ATOM 826 C CA . ALA A 1 105 ? 21.918 11.903 6.373 1.00 78.94 105 ALA A CA 1
ATOM 827 C C . ALA A 1 105 ? 23.201 11.069 6.313 1.00 78.94 105 ALA A C 1
ATOM 829 O O . ALA A 1 105 ? 24.239 11.605 5.927 1.00 78.94 105 ALA A O 1
ATOM 830 N N . GLU A 1 106 ? 23.110 9.766 6.595 1.00 81.12 106 GLU A N 1
ATOM 831 C CA . GLU A 1 106 ? 24.217 8.813 6.476 1.00 81.12 106 GLU A CA 1
ATOM 832 C C . GLU A 1 106 ? 24.766 8.786 5.045 1.00 81.12 106 GLU A C 1
ATOM 834 O O . GLU A 1 106 ? 25.977 8.900 4.850 1.00 81.12 106 GLU A O 1
ATOM 839 N N . ASP A 1 107 ? 23.884 8.754 4.039 1.00 72.00 107 ASP A N 1
ATOM 840 C CA . ASP A 1 107 ? 24.264 8.819 2.621 1.00 72.00 107 ASP A CA 1
ATOM 841 C C . ASP A 1 107 ? 24.982 10.138 2.253 1.00 72.00 107 ASP A C 1
ATOM 843 O O . ASP A 1 107 ? 25.781 10.177 1.315 1.00 72.00 107 ASP A O 1
ATOM 847 N N . ALA A 1 108 ? 24.729 11.223 2.993 1.00 78.81 108 ALA A N 1
ATOM 848 C CA . ALA A 1 108 ? 25.381 12.524 2.833 1.00 78.81 108 ALA A CA 1
ATOM 849 C C . ALA A 1 108 ? 26.599 12.726 3.763 1.00 78.81 108 ALA A C 1
ATOM 851 O O . ALA A 1 108 ? 27.192 13.806 3.761 1.00 78.81 108 ALA A O 1
ATOM 852 N N . GLY A 1 109 ? 26.987 11.706 4.540 1.00 76.25 109 GLY A N 1
ATOM 853 C CA . GLY A 1 109 ? 28.131 11.744 5.459 1.00 76.25 109 GLY A CA 1
ATOM 854 C C . GLY A 1 109 ? 27.849 12.393 6.819 1.00 76.25 109 GLY A C 1
ATOM 855 O O . GLY A 1 109 ? 28.785 12.719 7.548 1.00 76.25 109 GLY A O 1
ATOM 856 N N . TYR A 1 110 ? 26.578 12.588 7.170 1.00 74.94 110 TYR A N 1
ATOM 857 C CA . TYR A 1 110 ? 26.138 13.129 8.453 1.00 74.94 110 TYR A CA 1
ATOM 858 C C . TYR A 1 110 ? 25.592 12.015 9.349 1.00 74.94 110 TYR A C 1
ATOM 860 O O . TYR A 1 110 ? 24.900 11.112 8.892 1.00 74.94 110 TYR A O 1
ATOM 868 N N . PHE A 1 111 ? 25.867 12.099 10.649 1.00 77.44 111 PHE A N 1
ATOM 869 C CA . PHE A 1 111 ? 25.341 11.160 11.637 1.00 77.44 111 PHE A CA 1
ATOM 870 C C . PHE A 1 111 ? 24.230 11.830 12.446 1.00 77.44 111 PHE A C 1
ATOM 872 O O . PHE A 1 111 ? 24.456 12.867 13.071 1.00 77.44 111 PHE A O 1
ATOM 879 N N . LEU A 1 112 ? 23.036 11.237 12.436 1.00 74.56 112 LEU A N 1
ATOM 880 C CA . LEU A 1 112 ? 21.890 11.684 13.226 1.00 74.56 112 LEU A CA 1
ATOM 881 C C . LEU A 1 112 ? 21.509 10.593 14.222 1.00 74.56 112 LEU A C 1
ATOM 883 O O . LEU A 1 112 ? 21.394 9.424 13.855 1.00 74.56 112 LEU A O 1
ATOM 887 N N . THR A 1 113 ? 21.292 10.966 15.484 1.00 75.88 113 THR A N 1
ATOM 888 C CA . THR A 1 113 ? 20.860 9.988 16.486 1.00 75.88 113 THR A CA 1
ATOM 889 C C . THR A 1 113 ? 19.359 9.697 16.340 1.00 75.88 113 THR A C 1
ATOM 891 O O . THR A 1 113 ? 18.559 10.629 16.177 1.00 75.88 113 THR A O 1
ATOM 894 N N . PRO A 1 114 ? 18.937 8.418 16.413 1.00 72.31 114 PRO A N 1
ATOM 895 C CA . PRO A 1 114 ? 17.529 8.045 16.308 1.00 72.31 114 PRO A CA 1
ATOM 896 C C . PRO A 1 114 ? 16.627 8.751 17.318 1.00 72.31 114 PRO A C 1
ATOM 898 O O . PRO A 1 114 ? 15.509 9.135 16.969 1.00 72.31 114 PRO A O 1
ATOM 901 N N . GLU A 1 115 ? 17.101 8.961 18.550 1.00 72.56 115 GLU A N 1
ATOM 902 C CA . GLU A 1 115 ? 16.306 9.627 19.581 1.00 72.56 115 GLU A CA 1
ATOM 903 C C . GLU A 1 115 ? 16.068 11.113 19.277 1.00 72.56 115 GLU A C 1
ATOM 905 O O . GLU A 1 115 ? 14.949 11.588 19.481 1.00 72.56 115 GLU A O 1
ATOM 910 N N . GLN A 1 116 ? 17.064 11.833 18.743 1.00 72.44 116 GLN A N 1
ATOM 911 C CA . GLN A 1 116 ? 16.934 13.257 18.403 1.00 72.44 116 GLN A CA 1
ATOM 912 C C . GLN A 1 116 ? 16.009 13.483 17.202 1.00 72.44 116 GLN A C 1
ATOM 914 O O . GLN A 1 116 ? 15.133 14.342 17.253 1.00 72.44 116 GLN A O 1
ATOM 919 N N . CYS A 1 117 ? 16.117 12.677 16.140 1.00 72.00 117 CYS A N 1
ATOM 920 C CA . CYS A 1 117 ? 15.217 12.836 14.990 1.00 72.00 117 CYS A CA 1
ATOM 921 C C . CYS A 1 117 ? 13.756 12.527 15.338 1.00 72.00 117 CYS A C 1
ATOM 923 O O . CYS A 1 117 ? 12.837 13.161 14.816 1.00 72.00 117 CYS A O 1
ATOM 925 N N . VAL A 1 118 ? 13.520 11.533 16.199 1.00 73.19 118 VAL A N 1
ATOM 926 C CA . VAL A 1 118 ? 12.160 11.214 16.644 1.00 73.19 118 VAL A CA 1
ATOM 927 C C . VAL A 1 118 ? 11.622 12.333 17.529 1.00 73.19 118 VAL A C 1
ATOM 929 O O . VAL A 1 118 ? 10.480 12.740 17.327 1.00 73.19 118 VAL A O 1
ATOM 932 N N . SER A 1 119 ? 12.413 12.863 18.466 1.00 72.50 119 SER A N 1
ATOM 933 C CA . SER A 1 119 ? 11.961 13.936 19.358 1.00 72.50 119 SER A CA 1
ATOM 934 C C . SER A 1 119 ? 11.661 15.239 18.610 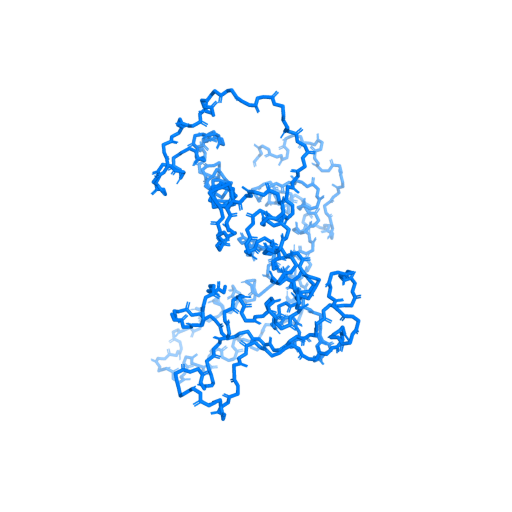1.00 72.50 119 SER A C 1
ATOM 936 O O . SER A 1 119 ? 10.629 15.853 18.877 1.00 72.50 119 SER A O 1
ATOM 938 N N . GLU A 1 120 ? 12.462 15.613 17.608 1.00 75.12 120 GLU A N 1
ATOM 939 C CA . GLU A 1 120 ? 12.198 16.778 16.749 1.00 75.12 120 GLU A CA 1
ATOM 940 C C . GLU A 1 120 ? 10.914 16.621 15.919 1.00 75.12 120 GLU A C 1
ATOM 942 O O . GLU A 1 120 ? 10.114 17.555 15.817 1.00 75.12 120 GLU A O 1
ATOM 947 N N . HIS A 1 121 ? 10.660 15.432 15.361 1.00 69.88 121 HIS A N 1
ATOM 948 C CA . HIS A 1 121 ? 9.413 15.164 14.640 1.00 69.88 121 HIS A CA 1
ATOM 949 C C . HIS A 1 121 ? 8.184 15.171 15.551 1.00 69.88 121 HIS A C 1
ATOM 951 O O . HIS A 1 121 ? 7.139 15.690 15.158 1.00 69.88 121 HIS A O 1
ATOM 957 N N . MET A 1 122 ? 8.307 14.621 16.759 1.00 70.62 122 MET A N 1
ATOM 958 C CA . MET A 1 122 ? 7.243 14.662 17.765 1.00 70.62 122 MET A CA 1
ATOM 959 C C . MET A 1 122 ? 6.952 16.110 18.199 1.00 70.62 122 MET A C 1
ATOM 961 O O . MET A 1 122 ? 5.785 16.491 18.304 1.00 70.62 122 MET A O 1
ATOM 965 N N . ALA A 1 123 ? 7.993 16.940 18.350 1.00 73.06 123 ALA A N 1
ATOM 966 C CA . ALA A 1 123 ? 7.867 18.365 18.658 1.00 73.06 123 ALA A CA 1
ATOM 967 C C . ALA A 1 123 ? 7.176 19.154 17.533 1.00 73.06 123 ALA A C 1
ATOM 969 O O . ALA A 1 123 ? 6.309 19.984 17.807 1.00 73.06 123 ALA A O 1
ATOM 970 N N . ALA A 1 124 ? 7.490 18.858 16.266 1.00 68.88 124 ALA A N 1
ATOM 971 C CA . ALA A 1 124 ? 6.850 19.488 15.107 1.00 68.88 124 ALA A CA 1
ATOM 972 C C . ALA A 1 124 ? 5.353 19.138 14.963 1.00 68.88 124 ALA A C 1
ATOM 974 O O . ALA A 1 124 ? 4.576 19.953 14.469 1.00 68.88 124 ALA A O 1
ATOM 975 N N . GLU A 1 125 ? 4.934 17.953 15.421 1.00 63.16 125 GLU A N 1
ATOM 976 C CA . GLU A 1 125 ? 3.524 17.523 15.484 1.00 63.16 125 GLU A CA 1
ATOM 977 C C . GLU A 1 125 ? 2.813 18.022 16.768 1.00 63.16 125 GLU A C 1
ATOM 979 O O . GLU A 1 125 ? 1.662 17.667 17.030 1.00 63.16 125 GLU A O 1
ATOM 984 N N . GLY A 1 126 ? 3.467 18.887 17.558 1.00 57.84 126 GLY A N 1
ATOM 985 C CA . GLY A 1 126 ? 2.870 19.589 18.697 1.00 57.84 126 GLY A CA 1
ATOM 986 C C . GLY A 1 126 ? 2.913 18.837 20.032 1.00 57.84 126 GLY A C 1
ATOM 987 O O . GLY A 1 126 ? 2.100 19.134 20.908 1.00 57.84 126 GLY A O 1
ATOM 988 N N . GLN A 1 127 ? 3.823 17.872 20.209 1.00 57.19 127 GLN A N 1
ATOM 989 C CA . GLN A 1 127 ? 4.041 17.178 21.488 1.00 57.19 127 GLN A CA 1
ATOM 990 C C . GLN A 1 127 ? 5.433 17.486 22.063 1.00 57.19 127 GLN A C 1
ATOM 992 O O . GLN A 1 127 ? 6.441 17.270 21.397 1.00 57.19 127 GLN A O 1
ATOM 997 N N . SER A 1 128 ? 5.497 17.968 23.310 1.00 45.97 128 SER A N 1
ATOM 998 C CA . SER A 1 128 ? 6.768 18.208 24.009 1.00 45.97 128 SER A CA 1
ATOM 999 C C . SER A 1 128 ? 7.550 16.900 24.232 1.00 45.97 128 SER A C 1
ATOM 1001 O O . SER A 1 128 ? 6.925 15.872 24.505 1.00 45.97 128 SER A O 1
ATOM 1003 N N . PRO A 1 129 ? 8.900 16.923 24.194 1.00 41.06 129 PRO A N 1
ATOM 1004 C CA . PRO A 1 129 ? 9.747 15.748 24.448 1.00 41.06 129 PRO A CA 1
ATOM 1005 C C . PRO A 1 129 ? 9.644 15.182 25.874 1.00 41.06 129 PRO A C 1
ATOM 1007 O O . PRO A 1 129 ? 10.129 14.086 26.135 1.00 41.06 129 PRO A O 1
ATOM 1010 N N . GLU A 1 130 ? 9.007 15.909 26.791 1.00 43.56 130 GLU A N 1
ATOM 1011 C CA . GLU A 1 130 ? 8.849 15.541 28.194 1.00 43.56 130 GLU A CA 1
ATOM 1012 C C . GLU A 1 130 ? 7.395 15.145 28.476 1.00 43.56 130 GLU A C 1
ATOM 1014 O O . GLU A 1 130 ? 6.567 15.948 28.898 1.00 43.56 130 GLU A O 1
ATOM 1019 N N . ILE A 1 131 ? 7.083 13.875 28.232 1.00 41.66 131 ILE A N 1
ATOM 1020 C CA . ILE A 1 131 ? 6.097 13.158 29.042 1.00 41.66 131 ILE A CA 1
ATOM 1021 C C . ILE A 1 131 ? 6.807 11.896 29.530 1.00 41.66 131 ILE A C 1
ATOM 1023 O O . ILE A 1 131 ? 6.590 10.793 29.031 1.00 41.66 131 ILE A O 1
ATOM 1027 N N . GLU A 1 132 ? 7.692 12.082 30.508 1.00 37.06 132 GLU A N 1
ATOM 1028 C CA . GLU A 1 132 ? 7.776 11.109 31.595 1.00 37.06 132 GLU A CA 1
ATOM 1029 C C . GLU A 1 132 ? 6.353 11.003 32.173 1.00 37.06 132 GLU A C 1
ATOM 1031 O O . GLU A 1 132 ? 5.743 12.041 32.458 1.00 37.06 132 GLU A O 1
ATOM 1036 N N . PRO A 1 133 ? 5.754 9.807 32.276 1.00 32.78 133 PRO A N 1
ATOM 1037 C CA . PRO A 1 133 ? 4.453 9.681 32.905 1.00 32.78 133 PRO A CA 1
ATOM 1038 C C . PRO A 1 133 ? 4.608 10.054 34.382 1.00 32.78 133 PRO A C 1
ATOM 1040 O O . PRO A 1 133 ? 5.137 9.278 35.174 1.00 32.78 133 PRO A O 1
ATOM 1043 N N . SER A 1 134 ? 4.167 11.259 34.742 1.00 32.25 134 SER A N 1
ATOM 1044 C CA . SER A 1 134 ? 4.069 11.686 36.129 1.00 32.25 134 SER A CA 1
ATOM 1045 C C . SER A 1 134 ? 3.047 10.810 36.853 1.00 32.25 134 SER A C 1
ATOM 1047 O O . SER A 1 134 ? 1.857 10.856 36.542 1.00 32.25 134 SER A O 1
ATOM 1049 N N . ASP A 1 135 ? 3.582 10.071 37.818 1.00 31.16 135 ASP A N 1
ATOM 1050 C CA . ASP A 1 135 ? 2.985 9.550 39.041 1.00 31.16 135 ASP A CA 1
ATOM 1051 C C . ASP A 1 135 ? 1.886 8.473 39.003 1.00 31.16 135 ASP A C 1
ATOM 1053 O O . ASP A 1 135 ? 0.818 8.578 38.404 1.00 31.16 135 ASP A O 1
ATOM 1057 N N . SER A 1 136 ? 2.186 7.454 39.817 1.00 33.56 136 SER A N 1
ATOM 1058 C CA . SER A 1 136 ? 1.256 6.751 40.703 1.00 33.56 136 SER A CA 1
ATOM 1059 C C . SER A 1 136 ? 0.170 5.866 40.094 1.00 33.56 136 SER A C 1
ATOM 1061 O O . SER A 1 136 ? -0.955 5.915 40.563 1.00 33.56 136 SER A O 1
ATOM 1063 N N . ASP A 1 137 ? 0.521 4.994 39.148 1.00 31.17 137 ASP A N 1
ATOM 1064 C CA . ASP A 1 137 ? -0.161 3.698 38.958 1.00 31.17 137 ASP A CA 1
ATOM 1065 C C . ASP A 1 137 ? 0.788 2.701 38.264 1.00 31.17 137 ASP A C 1
ATOM 1067 O O . ASP A 1 137 ? 0.559 2.179 37.171 1.00 31.17 137 ASP A O 1
ATOM 1071 N N . ALA A 1 138 ? 1.929 2.449 38.912 1.00 33.88 138 ALA A N 1
ATOM 1072 C CA . ALA A 1 138 ? 2.957 1.500 38.482 1.00 33.88 138 ALA A CA 1
ATOM 1073 C C . ALA A 1 138 ? 2.571 0.035 38.774 1.00 33.88 138 ALA A C 1
ATOM 1075 O O . ALA A 1 138 ? 3.332 -0.722 39.374 1.00 33.88 138 ALA A O 1
ATOM 1076 N N . ALA A 1 139 ? 1.383 -0.373 38.335 1.00 34.31 139 ALA A N 1
ATOM 1077 C CA . ALA A 1 139 ? 0.968 -1.769 38.307 1.00 34.31 139 ALA A CA 1
ATOM 1078 C C . ALA A 1 139 ? -0.069 -1.972 37.199 1.00 34.31 139 ALA A C 1
ATOM 1080 O O . ALA A 1 139 ? -1.257 -2.046 37.480 1.00 34.31 139 ALA A O 1
ATOM 1081 N N . ASN A 1 140 ? 0.379 -1.991 35.937 1.00 35.69 140 ASN A N 1
ATOM 1082 C CA . ASN A 1 140 ? -0.187 -2.796 34.840 1.00 35.69 140 ASN A CA 1
ATOM 1083 C C . ASN A 1 140 ? 0.511 -2.450 33.517 1.00 35.69 140 ASN A C 1
ATOM 1085 O O . ASN A 1 140 ? -0.068 -1.859 32.607 1.00 35.69 140 ASN A O 1
ATOM 1089 N N . ASN A 1 141 ? 1.778 -2.840 33.397 1.00 41.66 141 ASN A N 1
ATOM 1090 C CA . ASN A 1 141 ? 2.429 -2.955 32.098 1.00 41.66 141 ASN A CA 1
ATOM 1091 C C . ASN A 1 141 ? 2.358 -4.433 31.685 1.00 41.66 141 ASN A C 1
ATOM 1093 O O . ASN A 1 141 ? 2.743 -5.277 32.488 1.00 41.66 141 ASN A O 1
ATOM 1097 N N . THR A 1 142 ? 1.886 -4.715 30.460 1.00 37.91 142 THR A N 1
ATOM 1098 C CA . THR A 1 142 ? 1.701 -6.031 29.778 1.00 37.91 142 THR A CA 1
ATOM 1099 C C . THR A 1 142 ? 0.268 -6.553 29.584 1.00 37.91 142 THR A C 1
ATOM 1101 O O . THR A 1 142 ? -0.028 -7.714 29.812 1.00 37.91 142 THR A O 1
ATOM 1104 N N . THR A 1 143 ? -0.614 -5.739 29.004 1.00 39.38 143 THR A N 1
ATOM 1105 C CA . THR A 1 143 ? -1.532 -6.219 27.951 1.00 39.38 143 THR A CA 1
ATOM 1106 C C . THR A 1 143 ? -1.762 -5.059 26.984 1.00 39.38 143 THR A C 1
ATOM 1108 O O . THR A 1 143 ? -2.171 -3.978 27.405 1.00 39.38 143 THR A O 1
ATOM 1111 N N . GLU A 1 144 ? -1.484 -5.221 25.684 1.00 53.88 144 GLU A N 1
ATOM 1112 C CA . GLU A 1 144 ? -2.064 -4.303 24.696 1.00 53.88 144 GLU A CA 1
ATOM 1113 C C . GLU A 1 144 ? -3.580 -4.440 24.835 1.00 53.88 144 GLU A C 1
ATOM 1115 O O . GLU A 1 144 ? -4.159 -5.415 24.361 1.00 53.88 144 GLU A O 1
ATOM 1120 N N . SER A 1 145 ? -4.226 -3.510 25.539 1.00 63.78 145 SER A N 1
ATOM 1121 C CA . SER A 1 145 ? -5.680 -3.502 25.651 1.00 63.78 145 SER A CA 1
ATOM 1122 C C . SER A 1 145 ? -6.247 -3.390 24.240 1.00 63.78 145 SER A C 1
ATOM 1124 O O . SER A 1 145 ? -6.224 -2.327 23.615 1.00 63.78 145 SER A O 1
ATOM 1126 N N . THR A 1 146 ? -6.735 -4.513 23.721 1.00 70.75 146 THR A N 1
ATOM 1127 C CA . THR A 1 146 ? -7.289 -4.646 22.371 1.00 70.75 146 THR A CA 1
ATOM 1128 C C . THR A 1 146 ? -8.508 -3.738 22.172 1.00 70.75 146 THR A C 1
ATOM 1130 O O . THR A 1 146 ? -8.838 -3.350 21.059 1.00 70.75 146 THR A O 1
ATOM 1133 N N . ASN A 1 147 ? -9.114 -3.283 23.272 1.00 86.25 147 ASN A N 1
ATOM 1134 C CA . ASN A 1 147 ? -10.427 -2.647 23.299 1.00 86.25 147 ASN A CA 1
ATOM 1135 C C . ASN A 1 147 ? -10.362 -1.185 23.794 1.00 86.25 147 ASN A C 1
ATOM 1137 O O . ASN A 1 147 ? -11.262 -0.691 24.478 1.00 86.25 147 ASN A O 1
ATOM 1141 N N . CYS A 1 148 ? -9.261 -0.480 23.512 1.00 89.88 148 CYS A N 1
ATOM 1142 C CA . CYS A 1 148 ? -8.999 0.856 24.058 1.00 89.88 148 CYS A CA 1
ATOM 1143 C C . CYS A 1 148 ? -9.797 1.995 23.386 1.00 89.88 148 CYS A C 1
ATOM 1145 O O . CYS A 1 148 ? -10.102 2.996 24.038 1.00 89.88 148 CYS A O 1
ATOM 1147 N N . CYS A 1 149 ? -10.136 1.863 22.099 1.00 92.88 149 CYS A N 1
ATOM 1148 C CA . CYS A 1 149 ? -10.896 2.837 21.307 1.00 92.88 149 CYS A CA 1
ATOM 1149 C C . CYS A 1 149 ? -11.595 2.159 20.118 1.00 92.88 149 CYS A C 1
ATOM 1151 O O . CYS A 1 149 ? -11.196 1.068 19.701 1.00 92.88 149 CYS A O 1
ATOM 1153 N N . TRP A 1 150 ? -12.602 2.818 19.531 1.00 94.69 150 TRP A N 1
ATOM 1154 C CA . TRP A 1 150 ? -13.362 2.251 18.406 1.00 94.69 150 TRP A CA 1
ATOM 1155 C C . TRP A 1 150 ? -12.495 1.955 17.182 1.00 94.69 150 TRP A C 1
ATOM 1157 O O . TRP A 1 150 ? -12.699 0.945 16.514 1.00 94.69 150 TRP A O 1
ATOM 1167 N N . SER A 1 151 ? -11.491 2.796 16.912 1.00 92.44 151 SER A N 1
ATOM 1168 C CA . SER A 1 151 ? -10.550 2.566 15.814 1.00 92.44 151 SER A CA 1
ATOM 1169 C C . SER A 1 151 ? -9.733 1.286 16.006 1.00 92.44 151 SER A C 1
ATOM 1171 O O . SER A 1 151 ? -9.486 0.592 15.023 1.00 92.44 151 SER A O 1
ATOM 1173 N N . LYS A 1 152 ? -9.309 0.967 17.239 1.00 91.81 152 LYS A N 1
ATOM 1174 C CA . LYS A 1 152 ? -8.522 -0.243 17.527 1.00 91.81 152 LYS A CA 1
ATOM 1175 C C . LYS A 1 152 ? -9.394 -1.492 17.409 1.00 91.81 152 LYS A C 1
ATOM 1177 O O . LYS A 1 152 ? -8.996 -2.413 16.704 1.00 91.81 152 LYS A O 1
ATOM 1182 N N . ILE A 1 153 ? -10.598 -1.462 17.985 1.00 93.62 153 ILE A N 1
ATOM 1183 C CA . ILE A 1 153 ? -11.576 -2.559 17.893 1.00 93.62 153 ILE A CA 1
ATOM 1184 C C . ILE A 1 153 ? -11.885 -2.882 16.428 1.00 93.62 153 ILE A C 1
ATOM 1186 O O . ILE A 1 153 ? -11.794 -4.034 16.018 1.00 93.62 153 ILE A O 1
ATOM 1190 N N . LEU A 1 154 ? -12.179 -1.863 15.609 1.00 92.94 154 LEU A N 1
ATOM 1191 C CA . LEU A 1 154 ? -12.454 -2.071 14.187 1.00 92.94 154 LEU A CA 1
ATOM 1192 C C . LEU A 1 154 ? -11.229 -2.619 13.441 1.00 92.94 154 LEU A C 1
ATOM 1194 O O . LEU A 1 154 ? -11.365 -3.540 12.648 1.00 92.94 154 LEU A O 1
ATOM 1198 N N . SER A 1 155 ? -10.030 -2.091 13.716 1.00 91.44 155 SER A N 1
ATOM 1199 C CA . SER A 1 155 ? -8.796 -2.543 13.052 1.00 91.44 155 SER A CA 1
ATOM 1200 C C . SER A 1 155 ? -8.423 -3.998 13.346 1.00 91.44 155 SER A C 1
ATOM 1202 O O . SER A 1 155 ? -7.609 -4.567 12.629 1.00 91.44 155 SER A O 1
ATOM 1204 N N . GLN A 1 156 ? -8.986 -4.582 14.405 1.00 90.94 156 GLN A N 1
ATOM 1205 C CA . GLN A 1 156 ? -8.736 -5.966 14.803 1.00 90.94 156 GLN A CA 1
ATOM 1206 C C . GLN A 1 156 ? -9.697 -6.967 14.169 1.00 90.94 156 GLN A C 1
ATOM 1208 O O . GLN A 1 156 ? -9.494 -8.171 14.288 1.00 90.94 156 GLN A O 1
ATOM 1213 N N . GLN A 1 157 ? -10.744 -6.484 13.506 1.00 92.06 157 GLN A N 1
ATOM 1214 C CA . GLN A 1 157 ? -11.672 -7.339 12.788 1.00 92.06 157 GLN A CA 1
ATOM 1215 C C . GLN A 1 157 ? -10.958 -8.000 11.606 1.00 92.06 157 GLN A C 1
ATOM 1217 O O . GLN A 1 157 ? -10.208 -7.350 10.872 1.00 92.06 157 GLN A O 1
ATOM 1222 N N . SER A 1 158 ? -11.189 -9.297 11.412 1.00 91.88 158 SER A N 1
ATOM 1223 C CA . SER A 1 158 ? -10.444 -10.094 10.434 1.00 91.88 158 SER A CA 1
ATOM 1224 C C . SER A 1 158 ? -10.652 -9.638 8.993 1.00 91.88 158 SER A C 1
ATOM 1226 O O . SER A 1 158 ? -9.733 -9.752 8.184 1.00 91.88 158 SER A O 1
ATOM 1228 N N . ASP A 1 159 ? -11.810 -9.061 8.670 1.00 91.88 159 ASP A N 1
ATOM 1229 C CA . ASP A 1 159 ? -12.080 -8.504 7.349 1.00 91.88 159 ASP A CA 1
ATOM 1230 C C . ASP A 1 159 ? -11.242 -7.253 7.059 1.00 91.88 159 ASP A C 1
ATOM 1232 O O . ASP A 1 159 ? -10.864 -7.055 5.911 1.00 91.88 159 ASP A O 1
ATOM 1236 N N . PHE A 1 160 ? -10.885 -6.467 8.081 1.00 90.88 160 PHE A N 1
ATOM 1237 C CA . PHE A 1 160 ? -9.973 -5.325 7.953 1.00 90.88 160 PHE A CA 1
ATOM 1238 C C . PHE A 1 160 ? -8.501 -5.744 7.955 1.00 90.88 160 PHE A C 1
ATOM 1240 O O . PHE A 1 160 ? -7.710 -5.193 7.193 1.00 90.88 160 PHE A O 1
ATOM 1247 N N . ILE A 1 161 ? -8.122 -6.712 8.797 1.00 89.75 161 ILE A N 1
ATOM 1248 C CA . ILE A 1 161 ? -6.737 -7.211 8.863 1.00 89.75 161 ILE A CA 1
ATOM 1249 C C . ILE A 1 161 ? -6.344 -7.871 7.542 1.00 89.75 161 ILE A C 1
ATOM 1251 O O . ILE A 1 161 ? -5.262 -7.624 7.013 1.00 89.75 161 ILE A O 1
ATOM 1255 N N . ASN A 1 162 ? -7.228 -8.717 7.016 1.00 88.38 162 ASN A N 1
ATOM 1256 C CA . ASN A 1 162 ? -6.955 -9.525 5.833 1.00 88.38 162 ASN A CA 1
ATOM 1257 C C . ASN A 1 162 ? -7.386 -8.827 4.536 1.00 88.38 162 ASN A C 1
ATOM 1259 O O . ASN A 1 162 ? -7.395 -9.453 3.471 1.00 88.38 162 ASN A O 1
ATOM 1263 N N . GLU A 1 163 ? -7.761 -7.544 4.595 1.00 86.00 163 GLU A N 1
ATOM 1264 C CA . GLU A 1 163 ? -8.208 -6.823 3.414 1.00 86.00 163 GLU A CA 1
ATOM 1265 C C . GLU A 1 163 ? -7.052 -6.647 2.418 1.00 86.00 163 GLU A C 1
ATOM 1267 O O . GLU A 1 163 ? -6.142 -5.838 2.607 1.00 86.00 163 GLU A O 1
ATOM 1272 N N . ARG A 1 164 ? -7.107 -7.374 1.296 1.00 85.50 164 ARG A N 1
ATOM 1273 C CA . ARG A 1 164 ? -6.158 -7.178 0.191 1.00 85.50 164 ARG A CA 1
ATOM 1274 C C . ARG A 1 164 ? -6.364 -5.798 -0.444 1.00 85.50 164 ARG A C 1
ATOM 1276 O O . ARG A 1 164 ? -7.504 -5.475 -0.779 1.00 85.50 164 ARG A O 1
ATOM 1283 N N . PRO A 1 165 ? -5.310 -5.015 -0.734 1.00 88.25 165 PRO A N 1
ATOM 1284 C CA . PRO A 1 165 ? -5.429 -3.789 -1.517 1.00 88.25 165 PRO A CA 1
ATOM 1285 C C . PRO A 1 165 ? -6.226 -4.003 -2.812 1.00 88.25 165 PRO A C 1
ATOM 1287 O O . PRO A 1 165 ? -6.087 -5.030 -3.482 1.00 88.25 165 PRO A O 1
ATOM 1290 N N . LEU A 1 166 ? -7.033 -3.013 -3.206 1.00 87.69 166 LEU A N 1
ATOM 1291 C CA . LEU A 1 166 ? -7.864 -3.103 -4.413 1.00 87.69 166 LEU A CA 1
ATOM 1292 C C . LEU A 1 166 ? -7.031 -3.422 -5.663 1.00 87.69 166 LEU A C 1
ATOM 1294 O O . LEU A 1 166 ? -7.407 -4.281 -6.453 1.00 87.69 166 LEU A O 1
ATOM 1298 N N . LEU A 1 167 ? -5.875 -2.770 -5.807 1.00 90.19 167 LEU A N 1
ATOM 1299 C CA . LEU A 1 167 ? -4.961 -3.016 -6.922 1.00 90.19 167 LEU A CA 1
ATOM 1300 C C . LEU A 1 167 ? -4.464 -4.464 -6.950 1.00 90.19 167 LEU A C 1
ATOM 1302 O O . LEU A 1 167 ? -4.445 -5.070 -8.015 1.00 90.19 167 LEU A O 1
ATOM 1306 N N . GLN A 1 168 ? -4.122 -5.031 -5.791 1.00 92.50 168 GLN A N 1
ATOM 1307 C CA . GLN A 1 168 ? -3.719 -6.433 -5.699 1.00 92.50 168 GLN A CA 1
ATOM 1308 C C . GLN A 1 168 ? -4.862 -7.359 -6.116 1.00 92.50 168 GLN A C 1
ATOM 1310 O O . GLN A 1 168 ? -4.634 -8.278 -6.892 1.00 92.50 168 GLN A O 1
ATOM 1315 N N . THR A 1 169 ? -6.087 -7.073 -5.661 1.00 90.38 169 THR A N 1
ATOM 1316 C CA . THR A 1 169 ? -7.281 -7.851 -6.028 1.00 90.38 169 THR A CA 1
ATOM 1317 C C . THR A 1 169 ? -7.475 -7.861 -7.547 1.00 90.38 169 THR A C 1
ATOM 1319 O O . THR A 1 169 ? -7.531 -8.926 -8.141 1.00 90.38 169 THR A O 1
ATOM 1322 N N . ILE A 1 170 ? -7.467 -6.689 -8.193 1.00 92.94 170 ILE A N 1
ATOM 1323 C CA . ILE A 1 170 ? -7.652 -6.565 -9.651 1.00 92.94 170 ILE A CA 1
ATOM 1324 C C . ILE A 1 170 ? -6.578 -7.338 -10.433 1.00 92.94 170 ILE A C 1
ATOM 1326 O O . ILE A 1 170 ? -6.885 -7.982 -11.433 1.00 92.94 170 ILE A O 1
ATOM 1330 N N . ILE A 1 171 ? -5.317 -7.261 -9.998 1.00 94.75 171 ILE A N 1
ATOM 1331 C CA . ILE A 1 171 ? -4.190 -7.919 -10.673 1.00 94.75 171 ILE A CA 1
ATOM 1332 C C . ILE A 1 171 ? -4.276 -9.442 -10.516 1.00 94.75 171 ILE A C 1
ATOM 1334 O O . ILE A 1 171 ? -4.119 -10.169 -11.496 1.00 94.75 171 ILE A O 1
ATOM 1338 N N . GLU A 1 172 ? -4.540 -9.923 -9.302 1.00 94.44 172 GLU A N 1
ATOM 1339 C CA . GLU A 1 172 ? -4.623 -11.357 -9.004 1.00 94.44 172 GLU A CA 1
ATOM 1340 C C . GLU A 1 172 ? -5.859 -12.007 -9.634 1.00 94.44 172 GLU A C 1
ATOM 1342 O O . GLU A 1 172 ? -5.749 -13.096 -10.194 1.00 94.44 172 GLU A O 1
ATOM 1347 N N . ASP A 1 173 ? -7.001 -11.315 -9.644 1.00 94.12 173 ASP A N 1
ATOM 1348 C CA . ASP A 1 173 ? -8.231 -11.791 -10.290 1.00 94.12 173 ASP A CA 1
ATOM 1349 C C . ASP A 1 173 ? -8.076 -11.873 -11.824 1.00 94.12 173 ASP A C 1
ATOM 1351 O O . ASP A 1 173 ? -8.711 -12.703 -12.473 1.00 94.12 173 ASP A O 1
ATOM 1355 N N . ALA A 1 174 ? -7.182 -11.068 -12.413 1.00 96.12 174 ALA A N 1
ATOM 1356 C CA . ALA A 1 174 ? -6.784 -11.181 -13.818 1.00 96.12 174 ALA A CA 1
ATOM 1357 C C . ALA A 1 174 ? -5.796 -12.340 -14.091 1.00 96.12 174 ALA A C 1
ATOM 1359 O O . ALA A 1 174 ? -5.371 -12.530 -15.231 1.00 96.12 174 ALA A O 1
ATOM 1360 N N . GLY A 1 175 ? -5.413 -13.116 -13.069 1.00 95.88 175 GLY A N 1
ATOM 1361 C CA . GLY A 1 175 ? -4.468 -14.231 -13.176 1.00 95.88 175 GLY A CA 1
ATOM 1362 C C . GLY A 1 175 ? -2.994 -13.813 -13.149 1.00 95.88 175 GLY A C 1
ATOM 1363 O O . GLY A 1 175 ? -2.125 -14.591 -13.549 1.00 95.88 175 GLY A O 1
ATOM 1364 N N . HIS A 1 176 ? -2.686 -12.592 -12.705 1.00 96.25 176 HIS A N 1
ATOM 1365 C CA . HIS A 1 176 ? -1.319 -12.081 -12.601 1.00 96.25 176 HIS A CA 1
ATOM 1366 C C . HIS A 1 176 ? -0.807 -12.082 -11.155 1.00 96.25 176 HIS A C 1
ATOM 1368 O O . HIS A 1 176 ? -1.569 -12.048 -10.197 1.00 96.25 176 HIS A O 1
ATOM 1374 N N . ILE A 1 177 ? 0.517 -12.075 -10.989 1.00 93.81 177 ILE A N 1
ATOM 1375 C CA . ILE A 1 177 ? 1.154 -11.960 -9.672 1.00 93.81 177 ILE A CA 1
ATOM 1376 C C . ILE A 1 177 ? 1.410 -10.479 -9.377 1.00 93.81 177 ILE A C 1
ATOM 1378 O O . ILE A 1 177 ? 2.129 -9.811 -10.124 1.00 93.81 177 ILE A O 1
ATOM 1382 N N . CYS A 1 178 ? 0.857 -9.969 -8.275 1.00 91.94 178 CYS A N 1
ATOM 1383 C CA . CYS A 1 178 ? 1.095 -8.601 -7.822 1.00 91.94 178 CYS A CA 1
ATOM 1384 C C . CYS A 1 178 ? 2.371 -8.524 -6.969 1.00 91.94 178 CYS A C 1
ATOM 1386 O O . CYS A 1 178 ? 2.383 -8.932 -5.809 1.00 91.94 178 CYS A O 1
ATOM 1388 N N . LEU A 1 179 ? 3.453 -7.978 -7.531 1.00 89.06 179 LEU A N 1
ATOM 1389 C CA . LEU A 1 179 ? 4.710 -7.763 -6.811 1.00 89.06 179 LEU A CA 1
ATOM 1390 C C . LEU A 1 179 ? 4.777 -6.338 -6.252 1.00 89.06 179 LEU A C 1
ATOM 1392 O O . LEU A 1 179 ? 4.858 -5.369 -7.007 1.00 89.06 179 LEU A O 1
ATOM 1396 N N . PHE A 1 180 ? 4.793 -6.211 -4.925 1.00 87.25 180 PHE A N 1
ATOM 1397 C CA . PHE A 1 180 ? 5.057 -4.937 -4.260 1.00 87.25 180 PHE A CA 1
ATOM 1398 C C . PHE A 1 180 ? 6.560 -4.716 -4.127 1.00 87.25 180 PHE A C 1
ATOM 1400 O O . PHE A 1 180 ? 7.256 -5.473 -3.453 1.00 87.25 180 PHE A O 1
ATOM 1407 N N . LEU A 1 181 ? 7.060 -3.665 -4.774 1.00 86.25 181 LEU A N 1
ATOM 1408 C CA . LEU A 1 181 ? 8.457 -3.272 -4.653 1.00 86.25 181 LEU A CA 1
ATOM 1409 C C . LEU A 1 181 ? 8.678 -2.464 -3.365 1.00 86.25 181 LEU A C 1
ATOM 1411 O O . LEU A 1 181 ? 7.812 -1.660 -2.996 1.00 86.25 181 LEU A O 1
ATOM 1415 N N . PRO A 1 182 ? 9.831 -2.636 -2.691 1.00 84.06 182 PRO A N 1
ATOM 1416 C CA . PRO A 1 182 ? 10.200 -1.807 -1.553 1.00 84.06 182 PRO A CA 1
ATOM 1417 C C . PRO A 1 182 ? 10.163 -0.314 -1.905 1.00 84.06 182 PRO A C 1
ATOM 1419 O O . PRO A 1 182 ? 10.562 0.106 -2.994 1.00 84.06 182 PRO A O 1
ATOM 1422 N N . LYS A 1 183 ? 9.673 0.507 -0.972 1.00 80.62 183 LYS A N 1
ATOM 1423 C CA . LYS A 1 183 ? 9.619 1.963 -1.158 1.00 80.62 183 LYS A CA 1
ATOM 1424 C C . LYS A 1 183 ? 11.040 2.528 -1.226 1.00 80.62 183 LYS A C 1
ATOM 1426 O O . LYS A 1 183 ? 11.885 2.115 -0.449 1.00 80.62 183 LYS A O 1
ATOM 1431 N N . PHE A 1 184 ? 11.262 3.502 -2.111 1.00 80.50 184 PHE A N 1
ATOM 1432 C CA . PHE A 1 184 ? 12.549 4.195 -2.301 1.00 80.50 184 PHE A CA 1
ATOM 1433 C C . PHE A 1 184 ? 13.716 3.327 -2.805 1.00 80.50 184 PHE A C 1
ATOM 1435 O O . PHE A 1 184 ? 14.852 3.776 -2.763 1.00 80.50 184 PHE A O 1
ATOM 1442 N N . HIS A 1 185 ? 13.431 2.150 -3.365 1.00 83.12 185 HIS A N 1
ATOM 1443 C CA . HIS A 1 185 ? 14.426 1.278 -3.996 1.00 83.12 185 HIS A CA 1
ATOM 1444 C C . HIS A 1 185 ? 14.189 1.175 -5.509 1.00 83.12 185 HIS A C 1
ATOM 1446 O O . HIS A 1 185 ? 13.783 0.132 -6.033 1.00 83.12 185 HIS A O 1
ATOM 1452 N N . CYS A 1 186 ? 14.364 2.288 -6.229 1.00 87.94 186 CYS A N 1
ATOM 1453 C CA . CYS A 1 186 ? 14.111 2.342 -7.674 1.00 87.94 186 CYS A CA 1
ATOM 1454 C C . CYS A 1 186 ? 15.065 1.439 -8.476 1.00 87.94 186 CYS A C 1
ATOM 1456 O O . CYS A 1 186 ? 14.693 0.927 -9.530 1.00 87.94 186 CYS A O 1
ATOM 1458 N N . GLU A 1 187 ? 16.248 1.147 -7.939 1.00 86.88 187 GLU A N 1
ATOM 1459 C CA . GLU A 1 187 ? 17.223 0.203 -8.480 1.00 86.88 187 GLU A CA 1
ATOM 1460 C C . GLU A 1 187 ? 16.711 -1.245 -8.547 1.00 86.88 187 GLU A C 1
ATOM 1462 O O . GLU A 1 187 ? 17.248 -2.047 -9.313 1.00 86.88 187 GLU A O 1
ATOM 1467 N N . LEU A 1 188 ? 15.659 -1.578 -7.788 1.00 90.62 188 LEU A N 1
ATOM 1468 C CA . LEU A 1 188 ? 14.983 -2.878 -7.832 1.00 90.62 188 LEU A CA 1
ATOM 1469 C C . LEU A 1 188 ? 13.866 -2.940 -8.882 1.00 90.62 188 LEU A C 1
ATOM 1471 O O . LEU A 1 188 ? 13.254 -3.994 -9.059 1.00 90.62 188 LEU A O 1
ATOM 1475 N N . ASN A 1 189 ? 13.590 -1.842 -9.591 1.00 92.50 189 ASN A N 1
ATOM 1476 C CA . ASN A 1 189 ? 12.539 -1.772 -10.596 1.00 92.50 189 ASN A CA 1
ATOM 1477 C C . ASN A 1 189 ? 13.117 -1.870 -12.027 1.00 92.50 189 ASN A C 1
ATOM 1479 O O . ASN A 1 189 ? 13.768 -0.932 -12.497 1.00 92.50 189 ASN A O 1
ATOM 1483 N N . PRO A 1 190 ? 12.852 -2.957 -12.785 1.00 92.00 190 PRO A N 1
ATOM 1484 C CA . PRO A 1 190 ? 13.416 -3.151 -14.128 1.00 92.00 190 PRO A CA 1
ATOM 1485 C C . PRO A 1 190 ? 13.029 -2.070 -15.131 1.00 92.00 190 PRO A C 1
ATOM 1487 O O . PRO A 1 190 ? 13.755 -1.846 -16.103 1.00 92.00 190 PRO A O 1
ATOM 1490 N N . ILE A 1 191 ? 11.898 -1.394 -14.907 1.00 94.12 191 ILE A N 1
ATOM 1491 C CA . ILE A 1 191 ? 11.422 -0.357 -15.818 1.00 94.12 191 ILE A CA 1
ATOM 1492 C C . ILE A 1 191 ? 12.348 0.865 -15.837 1.00 94.12 191 ILE A C 1
ATOM 1494 O O . ILE A 1 191 ? 12.439 1.521 -16.867 1.00 94.12 191 ILE A O 1
ATOM 1498 N N . GLU A 1 192 ? 13.087 1.142 -14.759 1.00 94.94 192 GLU A N 1
ATOM 1499 C CA . GLU A 1 192 ? 14.013 2.283 -14.698 1.00 94.94 192 GLU A CA 1
ATOM 1500 C C . GLU A 1 192 ? 15.172 2.116 -15.690 1.00 94.94 192 GLU A C 1
ATOM 1502 O O . GLU A 1 192 ? 15.542 3.049 -16.405 1.00 94.94 192 GLU A O 1
ATOM 1507 N N . LEU A 1 193 ? 15.690 0.890 -15.822 1.00 94.94 193 LEU A N 1
ATOM 1508 C CA . LEU A 1 193 ? 16.722 0.546 -16.806 1.00 94.94 193 LEU A CA 1
ATOM 1509 C C . LEU A 1 193 ? 16.181 0.621 -18.241 1.00 94.94 193 LEU A C 1
ATOM 1511 O O . LEU A 1 193 ? 16.876 1.057 -19.159 1.00 94.94 193 LEU A O 1
ATOM 1515 N N . PHE A 1 194 ? 14.918 0.237 -18.436 1.00 96.38 194 PHE A N 1
ATOM 1516 C CA . PHE A 1 194 ? 14.247 0.373 -19.726 1.00 96.38 194 PHE A CA 1
ATOM 1517 C C . PHE A 1 194 ? 14.035 1.847 -20.105 1.00 96.38 194 PHE A C 1
ATOM 1519 O O . PHE A 1 194 ? 14.320 2.247 -21.236 1.00 96.38 194 PHE A O 1
ATOM 1526 N N . TRP A 1 195 ? 13.622 2.684 -19.152 1.00 96.94 195 TRP A N 1
ATOM 1527 C CA . TRP A 1 195 ? 13.516 4.128 -19.344 1.00 96.94 195 TRP A CA 1
ATOM 1528 C C . TRP A 1 195 ? 14.865 4.778 -19.636 1.00 96.94 195 TRP A C 1
ATOM 1530 O O . TRP A 1 195 ? 14.924 5.672 -20.483 1.00 96.94 195 TRP A O 1
ATOM 1540 N N . SER A 1 196 ? 15.952 4.326 -19.003 1.00 95.31 196 SER A N 1
ATOM 1541 C CA . SER A 1 196 ? 17.298 4.829 -19.303 1.00 95.31 196 SER A CA 1
ATOM 1542 C C . SER A 1 196 ? 17.665 4.585 -20.772 1.00 95.31 196 SER A C 1
ATOM 1544 O O . SER A 1 196 ? 18.100 5.516 -21.451 1.00 95.31 196 SER A O 1
ATOM 1546 N N . TYR A 1 197 ? 17.401 3.379 -21.291 1.00 96.06 197 TYR A N 1
ATOM 1547 C CA . TYR A 1 197 ? 17.631 3.031 -22.697 1.00 96.06 197 TYR A CA 1
ATOM 1548 C C . TYR A 1 197 ? 16.807 3.889 -23.658 1.00 96.06 197 TYR A C 1
ATOM 1550 O O . TYR A 1 197 ? 17.335 4.390 -24.656 1.00 96.06 197 TYR A O 1
ATOM 1558 N N . ILE A 1 198 ? 15.518 4.080 -23.352 1.00 96.62 198 ILE A N 1
ATOM 1559 C CA . ILE A 1 198 ? 14.634 4.915 -24.171 1.00 96.62 198 ILE A CA 1
ATOM 1560 C C . ILE A 1 198 ? 15.148 6.349 -24.194 1.00 96.62 198 ILE A C 1
ATOM 1562 O O . ILE A 1 198 ? 15.293 6.926 -25.268 1.00 96.62 198 ILE A O 1
ATOM 1566 N N . LYS A 1 199 ? 15.456 6.926 -23.029 1.00 95.69 199 LYS A N 1
ATOM 1567 C CA . LYS A 1 199 ? 15.925 8.314 -22.923 1.00 95.69 199 LYS A CA 1
ATOM 1568 C C . LYS A 1 199 ? 17.231 8.525 -23.680 1.00 95.69 199 LYS A C 1
ATOM 1570 O O . LYS A 1 199 ? 17.363 9.525 -24.381 1.00 95.69 199 LYS A O 1
ATOM 1575 N N . GLU A 1 200 ? 18.171 7.590 -23.575 1.00 96.31 200 GLU A N 1
ATOM 1576 C CA . GLU A 1 200 ? 19.437 7.651 -24.307 1.00 96.31 200 GLU A CA 1
ATOM 1577 C C . GLU A 1 200 ? 19.213 7.604 -25.826 1.00 96.31 200 GLU A C 1
ATOM 1579 O O . GLU A 1 200 ? 19.671 8.484 -26.557 1.00 96.31 200 GLU A O 1
ATOM 1584 N N . SER A 1 201 ? 18.463 6.606 -26.299 1.00 95.00 201 SER A N 1
ATOM 1585 C CA . SER A 1 201 ? 18.178 6.407 -27.725 1.00 95.00 201 SER A CA 1
ATOM 1586 C C . SER A 1 201 ? 17.366 7.552 -28.329 1.00 95.00 201 SER A C 1
ATOM 1588 O O . SER A 1 201 ? 17.631 7.978 -29.456 1.00 95.00 201 SER A O 1
ATOM 1590 N N . TYR A 1 202 ? 16.404 8.076 -27.568 1.00 95.94 202 TYR A N 1
ATOM 1591 C CA . TYR A 1 202 ? 15.580 9.211 -27.960 1.00 95.94 202 TYR A CA 1
ATOM 1592 C C . TYR A 1 202 ? 16.425 10.479 -28.069 1.00 95.94 202 TYR A C 1
ATOM 1594 O O . TYR A 1 202 ? 16.363 11.170 -29.082 1.00 95.94 202 TYR A O 1
ATOM 1602 N N . ARG A 1 203 ? 17.282 10.759 -27.076 1.00 95.19 203 ARG A N 1
ATOM 1603 C CA . ARG A 1 203 ? 18.151 11.948 -27.072 1.00 95.19 203 ARG A CA 1
ATOM 1604 C C . ARG A 1 203 ? 19.128 11.967 -28.248 1.00 95.19 203 ARG A C 1
ATOM 1606 O O . ARG A 1 203 ? 19.400 13.030 -28.791 1.00 95.19 203 ARG A O 1
ATOM 1613 N N . LYS A 1 204 ? 19.621 10.801 -28.679 1.00 94.56 204 LYS A N 1
ATOM 1614 C CA . LYS A 1 204 ? 20.482 10.679 -29.870 1.00 94.56 204 LYS A CA 1
ATOM 1615 C C . LYS A 1 204 ? 19.766 11.078 -31.166 1.00 94.56 204 LYS A C 1
ATOM 1617 O O . LYS A 1 204 ? 20.415 11.563 -32.085 1.00 94.56 204 LYS A O 1
ATOM 1622 N N . GLN A 1 205 ? 18.447 10.902 -31.239 1.00 92.50 205 GLN A N 1
ATOM 1623 C CA . GLN A 1 205 ? 17.647 11.105 -32.454 1.00 92.50 205 GLN A CA 1
ATOM 1624 C C . GLN A 1 205 ? 16.718 12.322 -32.377 1.00 92.50 205 GLN A C 1
ATOM 1626 O O . GLN A 1 205 ? 16.079 12.660 -33.369 1.00 92.50 205 GLN A O 1
ATOM 1631 N N . SER A 1 206 ? 16.639 13.009 -31.236 1.00 91.06 206 SER A N 1
ATOM 1632 C CA . SER A 1 206 ? 15.655 14.074 -31.012 1.00 91.06 206 SER A CA 1
ATOM 1633 C C . SER A 1 206 ? 15.813 15.259 -31.963 1.00 91.06 206 SER A C 1
ATOM 1635 O O . SER A 1 206 ? 14.833 15.923 -32.269 1.00 91.06 206 SER A O 1
ATOM 1637 N N . HIS A 1 207 ? 17.019 15.496 -32.486 1.00 90.25 207 HIS A N 1
ATOM 1638 C CA . HIS A 1 207 ? 17.279 16.527 -33.495 1.00 90.25 207 HIS A CA 1
ATOM 1639 C C . HIS A 1 207 ? 16.563 16.267 -34.836 1.00 90.25 207 HIS A C 1
ATOM 1641 O O . HIS A 1 207 ? 16.403 17.187 -35.630 1.00 90.25 207 HIS A O 1
ATOM 1647 N N . THR A 1 208 ? 16.115 15.033 -35.091 1.00 88.44 208 THR A N 1
ATOM 1648 C CA . THR A 1 208 ? 15.395 14.648 -36.320 1.00 88.44 208 THR A CA 1
ATOM 1649 C C . THR A 1 208 ? 13.884 14.892 -36.241 1.00 88.44 208 THR A C 1
ATOM 1651 O O . THR A 1 208 ? 13.187 14.761 -37.246 1.00 88.44 208 THR A O 1
ATOM 1654 N N . ALA A 1 209 ? 13.361 15.254 -35.065 1.00 86.06 209 ALA A N 1
ATOM 1655 C CA . ALA A 1 209 ? 11.937 15.443 -34.820 1.00 86.06 209 ALA A CA 1
ATOM 1656 C C . ALA A 1 209 ? 11.662 16.856 -34.278 1.00 86.06 209 ALA A C 1
ATOM 1658 O O . ALA A 1 209 ? 11.960 17.154 -33.127 1.00 86.06 209 ALA A O 1
ATOM 1659 N N . GLY A 1 210 ? 11.084 17.730 -35.111 1.00 81.69 210 GLY A N 1
ATOM 1660 C CA . GLY A 1 210 ? 10.774 19.119 -34.730 1.00 81.69 210 GLY A CA 1
ATOM 1661 C C . GLY A 1 210 ? 9.344 19.353 -34.223 1.00 81.69 210 GLY A C 1
ATOM 1662 O O . GLY A 1 210 ? 9.101 20.274 -33.452 1.00 81.69 210 GLY A O 1
ATOM 1663 N N . LEU A 1 211 ? 8.386 18.520 -34.640 1.00 92.38 211 LEU A N 1
ATOM 1664 C CA . LEU A 1 211 ? 6.965 18.632 -34.285 1.00 92.38 211 LEU A CA 1
ATOM 1665 C C . LEU A 1 211 ? 6.580 17.583 -33.239 1.00 92.38 211 LEU A C 1
ATOM 1667 O O . LEU A 1 211 ? 7.107 16.471 -33.247 1.00 92.38 211 LEU A O 1
ATOM 1671 N N . PHE A 1 212 ? 5.579 17.879 -32.404 1.00 93.31 212 PHE A N 1
ATOM 1672 C CA . PHE A 1 212 ? 5.100 16.948 -31.373 1.00 93.31 212 PHE A CA 1
ATOM 1673 C C . PHE A 1 212 ? 4.710 15.569 -31.935 1.00 93.31 212 PHE A C 1
ATOM 1675 O O . PHE A 1 212 ? 5.062 14.542 -31.357 1.00 93.31 212 PHE A O 1
ATOM 1682 N N . ALA A 1 213 ? 4.047 15.525 -33.095 1.00 95.19 213 ALA A N 1
ATOM 1683 C CA . ALA A 1 213 ? 3.688 14.269 -33.755 1.00 95.19 213 ALA A CA 1
ATOM 1684 C C . ALA A 1 213 ? 4.924 13.437 -34.150 1.00 95.19 213 ALA A C 1
ATOM 1686 O O . ALA A 1 213 ? 4.940 12.222 -33.951 1.00 95.19 213 ALA A O 1
ATOM 1687 N N . ALA A 1 214 ? 5.982 14.092 -34.641 1.00 93.38 214 ALA A N 1
ATOM 1688 C CA . ALA A 1 214 ? 7.243 13.437 -34.979 1.00 93.38 214 ALA A CA 1
ATOM 1689 C C . ALA A 1 214 ? 7.972 12.937 -33.720 1.00 93.38 214 ALA A C 1
ATOM 1691 O O . ALA A 1 214 ? 8.479 11.819 -33.713 1.00 93.38 214 ALA A O 1
ATOM 1692 N N . CYS A 1 215 ? 7.954 13.714 -32.633 1.00 94.38 215 CYS A N 1
ATOM 1693 C CA . CYS A 1 215 ? 8.483 13.310 -31.327 1.00 94.38 215 CYS A CA 1
ATOM 1694 C C . CYS A 1 215 ? 7.762 12.074 -30.774 1.00 94.38 215 CYS A C 1
ATOM 1696 O O . CYS A 1 215 ? 8.404 11.134 -30.307 1.00 94.38 215 CYS A O 1
ATOM 1698 N N . LYS A 1 216 ? 6.428 12.031 -30.878 1.00 95.56 216 LYS A N 1
ATOM 1699 C CA . LYS A 1 216 ? 5.627 10.874 -30.459 1.00 95.56 216 LYS A CA 1
ATOM 1700 C C . LYS A 1 216 ? 5.962 9.629 -31.288 1.00 95.56 216 LYS A C 1
ATOM 1702 O O . LYS A 1 216 ? 6.233 8.576 -30.720 1.00 95.56 216 LYS A O 1
ATOM 1707 N N . ALA A 1 217 ? 6.036 9.769 -32.612 1.00 95.62 217 ALA A N 1
ATOM 1708 C CA . ALA A 1 217 ? 6.421 8.671 -33.500 1.00 95.62 217 ALA A CA 1
ATOM 1709 C C . ALA A 1 217 ? 7.856 8.174 -33.235 1.00 95.62 217 ALA A C 1
ATOM 1711 O O . ALA A 1 217 ? 8.121 6.970 -33.285 1.00 95.62 217 ALA A O 1
ATOM 1712 N N . LEU A 1 218 ? 8.782 9.086 -32.918 1.00 95.50 218 LEU A N 1
ATOM 1713 C CA . LEU A 1 218 ? 10.145 8.741 -32.521 1.00 95.50 218 LEU A CA 1
ATOM 1714 C C . LEU A 1 218 ? 10.162 7.962 -31.199 1.00 95.50 218 LEU A C 1
ATOM 1716 O O . LEU A 1 218 ? 10.848 6.945 -31.105 1.00 95.50 218 LEU A O 1
ATOM 1720 N N . PHE A 1 219 ? 9.393 8.404 -30.201 1.00 95.56 219 PHE A N 1
ATOM 1721 C CA . PHE A 1 219 ? 9.260 7.705 -28.923 1.00 95.56 219 PHE A CA 1
ATOM 1722 C C . PHE A 1 219 ? 8.763 6.269 -29.115 1.00 95.56 219 PHE A C 1
ATOM 1724 O O . PHE A 1 219 ? 9.389 5.341 -28.602 1.00 95.56 219 PHE A O 1
ATOM 1731 N N . ASP A 1 220 ? 7.699 6.072 -29.897 1.00 95.94 220 ASP A N 1
ATOM 1732 C CA . ASP A 1 220 ? 7.138 4.740 -30.148 1.00 95.94 220 ASP A CA 1
ATOM 1733 C C . ASP A 1 220 ? 8.149 3.812 -30.835 1.00 95.94 220 ASP A C 1
ATOM 1735 O O . ASP A 1 220 ? 8.295 2.651 -30.440 1.00 95.94 220 ASP A O 1
ATOM 1739 N N . ARG A 1 221 ? 8.913 4.335 -31.804 1.00 95.44 221 ARG A N 1
ATOM 1740 C CA . ARG A 1 221 ? 9.975 3.583 -32.488 1.00 95.44 221 ARG A CA 1
ATOM 1741 C C . ARG A 1 221 ? 11.095 3.176 -31.532 1.00 95.44 221 ARG A C 1
ATOM 1743 O O . ARG A 1 221 ? 11.495 2.015 -31.516 1.00 95.44 221 ARG A O 1
ATOM 1750 N N . VAL A 1 222 ? 11.586 4.113 -30.721 1.00 95.62 222 VAL A N 1
ATOM 1751 C CA . VAL A 1 222 ? 12.656 3.864 -29.741 1.00 95.62 222 VAL A CA 1
ATOM 1752 C C . VAL A 1 222 ? 12.203 2.883 -28.656 1.00 95.62 222 VAL A C 1
ATOM 1754 O O . VAL A 1 222 ? 12.955 1.997 -28.255 1.00 95.62 222 VAL A O 1
ATOM 1757 N N . ARG A 1 223 ? 10.954 2.996 -28.194 1.00 95.06 223 ARG A N 1
ATOM 1758 C CA . ARG A 1 223 ? 10.373 2.074 -27.210 1.00 95.06 223 ARG A CA 1
ATOM 1759 C C . ARG A 1 223 ? 10.370 0.633 -27.725 1.00 95.06 223 ARG A C 1
ATOM 1761 O O . ARG A 1 223 ? 10.649 -0.286 -26.961 1.00 95.06 223 ARG A O 1
ATOM 1768 N N . GLN A 1 224 ? 10.067 0.443 -29.008 1.00 95.38 224 GLN A N 1
ATOM 1769 C CA . GLN A 1 224 ? 10.026 -0.871 -29.656 1.00 95.38 224 GLN A CA 1
ATOM 1770 C C . GLN A 1 224 ? 11.410 -1.388 -30.077 1.00 95.38 224 GLN A C 1
ATOM 1772 O O . GLN A 1 224 ? 11.564 -2.586 -30.299 1.00 95.38 224 GLN A O 1
ATOM 1777 N N . SER A 1 225 ? 12.428 -0.524 -30.164 1.00 95.50 225 SER A N 1
ATOM 1778 C CA . SER A 1 225 ? 13.766 -0.918 -30.624 1.00 95.50 225 SER A CA 1
ATOM 1779 C C . SER A 1 225 ? 14.607 -1.631 -29.564 1.00 95.50 225 SER A C 1
ATOM 1781 O O . SER A 1 225 ? 15.686 -2.124 -29.890 1.00 95.50 225 SER A O 1
ATOM 1783 N N . CYS A 1 226 ? 14.166 -1.670 -28.301 1.00 95.00 226 CYS A N 1
ATOM 1784 C CA . CYS A 1 226 ? 14.931 -2.291 -27.224 1.00 95.00 226 CYS A CA 1
ATOM 1785 C C . CYS A 1 226 ? 15.043 -3.813 -27.435 1.00 95.00 226 CYS A C 1
ATOM 1787 O O . CYS A 1 226 ? 14.027 -4.513 -27.398 1.00 95.00 226 CYS A O 1
ATOM 1789 N N . PRO A 1 227 ? 16.258 -4.366 -27.619 1.00 95.81 227 PRO A N 1
ATOM 1790 C CA . PRO A 1 227 ? 16.415 -5.793 -27.860 1.00 95.81 227 PRO A CA 1
ATOM 1791 C C . PRO A 1 227 ? 15.984 -6.630 -26.651 1.00 95.81 227 PRO A C 1
ATOM 1793 O O . PRO A 1 227 ? 16.332 -6.323 -25.508 1.00 95.81 227 PRO A O 1
ATOM 1796 N N . LEU A 1 228 ? 15.331 -7.771 -26.900 1.00 95.06 228 LEU A N 1
ATOM 1797 C CA . LEU A 1 228 ? 14.896 -8.693 -25.839 1.00 95.06 228 LEU A CA 1
ATOM 1798 C C . LEU A 1 228 ? 16.061 -9.161 -24.948 1.00 95.06 228 LEU A C 1
ATOM 1800 O O . LEU A 1 228 ? 15.902 -9.333 -23.740 1.00 95.06 228 LEU A O 1
ATOM 1804 N N . ILE A 1 229 ? 17.252 -9.342 -25.527 1.00 95.44 229 ILE A N 1
ATOM 1805 C CA . ILE A 1 229 ? 18.460 -9.705 -24.775 1.00 95.44 229 ILE A CA 1
ATOM 1806 C C . ILE A 1 229 ? 18.848 -8.631 -23.750 1.00 95.44 229 ILE A C 1
ATOM 1808 O O . ILE A 1 229 ? 19.305 -8.960 -22.657 1.00 95.44 229 ILE A O 1
ATOM 1812 N N . THR A 1 230 ? 18.629 -7.356 -24.070 1.00 94.69 230 THR A N 1
ATOM 1813 C CA . THR A 1 230 ? 18.897 -6.228 -23.177 1.00 94.69 230 THR A CA 1
ATOM 1814 C C . THR A 1 230 ? 17.893 -6.209 -22.029 1.00 94.69 230 THR A C 1
ATOM 1816 O O . THR A 1 230 ? 18.300 -6.119 -20.873 1.00 94.69 230 THR A O 1
ATOM 1819 N N . ILE A 1 231 ? 16.606 -6.431 -22.321 1.00 95.12 231 ILE A N 1
ATOM 1820 C CA . ILE A 1 231 ? 15.558 -6.559 -21.296 1.00 95.12 231 ILE A CA 1
ATOM 1821 C C . ILE A 1 231 ? 15.897 -7.694 -20.320 1.00 95.12 231 ILE A C 1
ATOM 1823 O O . ILE A 1 231 ? 15.876 -7.500 -19.107 1.00 95.12 231 ILE A O 1
ATOM 1827 N N . ARG A 1 232 ? 16.307 -8.865 -20.826 1.00 94.81 232 ARG A N 1
ATOM 1828 C CA . ARG A 1 232 ? 16.742 -9.991 -19.978 1.00 94.81 232 ARG A CA 1
ATOM 1829 C C . ARG A 1 232 ? 17.926 -9.619 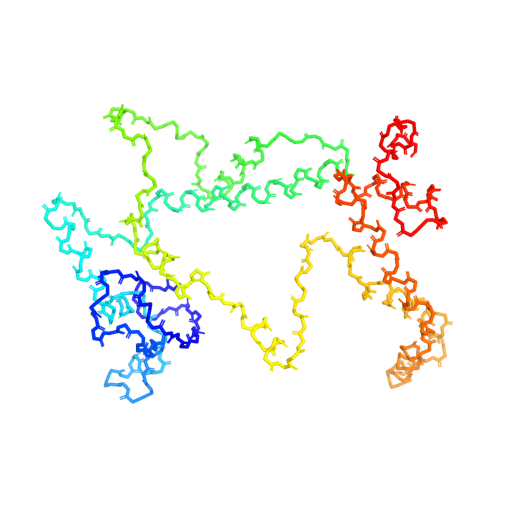-19.078 1.00 94.81 232 ARG A C 1
ATOM 1831 O O . ARG A 1 232 ? 17.944 -10.004 -17.911 1.00 94.81 232 ARG A O 1
ATOM 1838 N N . LYS A 1 233 ? 18.891 -8.839 -19.580 1.00 92.75 233 LYS A N 1
ATOM 1839 C CA . LYS A 1 233 ? 20.021 -8.342 -18.774 1.00 92.75 233 LYS A CA 1
ATOM 1840 C C . LYS A 1 233 ? 19.569 -7.422 -17.632 1.00 92.75 233 LYS A C 1
ATOM 1842 O O . LYS A 1 233 ? 20.185 -7.474 -16.570 1.00 92.75 233 LYS A O 1
ATOM 1847 N N . TYR A 1 234 ? 18.500 -6.639 -17.803 1.00 94.38 234 TYR A N 1
ATOM 1848 C CA . TYR A 1 234 ? 17.949 -5.792 -16.735 1.00 94.38 234 TYR A CA 1
ATOM 1849 C C . TYR A 1 234 ? 17.41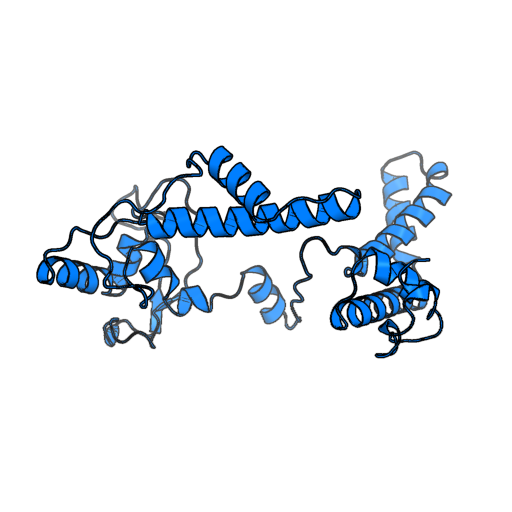7 -6.612 -15.560 1.00 94.38 234 TYR A C 1
ATOM 1851 O O . TYR A 1 234 ? 17.793 -6.358 -14.418 1.00 94.38 234 TYR A O 1
ATOM 1859 N N . PHE A 1 235 ? 16.637 -7.659 -15.834 1.00 93.00 235 PHE A N 1
ATOM 1860 C CA . PHE A 1 235 ? 16.174 -8.574 -14.786 1.00 93.00 235 PHE A CA 1
ATOM 1861 C C . PHE A 1 235 ? 17.340 -9.291 -14.094 1.00 93.00 235 PHE A C 1
ATOM 1863 O O . PHE A 1 235 ? 17.367 -9.384 -12.870 1.00 93.00 235 PHE A O 1
ATOM 1870 N N . CYS A 1 236 ? 18.357 -9.730 -14.846 1.00 90.62 236 CYS A N 1
ATOM 1871 C CA . CYS A 1 236 ? 19.562 -10.314 -14.250 1.00 90.62 236 CYS A CA 1
ATOM 1872 C C . CYS A 1 236 ? 20.302 -9.329 -13.331 1.00 90.62 236 CYS A C 1
ATOM 1874 O O . CYS A 1 236 ? 20.774 -9.728 -12.267 1.00 90.62 236 CYS A O 1
ATOM 1876 N N . ARG A 1 237 ? 20.399 -8.049 -13.718 1.00 90.69 237 ARG A N 1
ATOM 1877 C CA . ARG A 1 237 ? 20.999 -6.997 -12.884 1.00 90.69 237 ARG A CA 1
ATOM 1878 C C . ARG A 1 237 ? 20.238 -6.840 -11.565 1.00 90.69 237 ARG A C 1
ATOM 1880 O O . ARG A 1 237 ? 20.870 -6.764 -10.517 1.00 90.69 237 ARG A O 1
ATOM 1887 N N . ILE A 1 238 ? 18.910 -6.854 -11.609 1.00 91.06 238 ILE A N 1
ATOM 1888 C CA . ILE A 1 238 ? 18.065 -6.697 -10.417 1.00 91.06 238 ILE A CA 1
ATOM 1889 C C . ILE A 1 238 ? 18.123 -7.919 -9.511 1.00 91.06 238 ILE A C 1
ATOM 1891 O O . ILE A 1 238 ? 18.245 -7.765 -8.303 1.00 91.06 238 ILE A O 1
ATOM 1895 N N . ASN A 1 239 ? 18.146 -9.130 -10.067 1.00 89.50 239 ASN A N 1
ATOM 1896 C CA . ASN A 1 239 ? 18.338 -10.341 -9.266 1.00 89.50 239 ASN A CA 1
ATOM 1897 C C . ASN A 1 239 ? 19.665 -10.312 -8.493 1.00 89.50 239 ASN A C 1
ATOM 1899 O O . ASN A 1 239 ? 19.730 -10.753 -7.346 1.00 89.50 239 ASN A O 1
ATOM 1903 N N . ARG A 1 240 ? 20.719 -9.740 -9.088 1.00 88.50 240 ARG A N 1
ATOM 1904 C CA . ARG A 1 240 ? 21.992 -9.517 -8.391 1.00 88.50 240 ARG A CA 1
ATOM 1905 C C . ARG A 1 240 ? 21.864 -8.475 -7.285 1.00 88.50 240 ARG A C 1
ATOM 1907 O O . ARG A 1 240 ? 22.376 -8.721 -6.200 1.00 88.50 240 ARG A O 1
ATOM 1914 N N . GLN A 1 241 ? 21.165 -7.370 -7.539 1.00 88.88 241 GLN A N 1
ATOM 1915 C CA . GLN A 1 241 ? 20.888 -6.345 -6.528 1.00 88.88 241 GLN A CA 1
ATOM 1916 C C . GLN A 1 241 ? 20.113 -6.926 -5.334 1.00 88.88 241 GLN A C 1
ATOM 1918 O O . GLN A 1 241 ? 20.505 -6.746 -4.187 1.00 88.88 241 GLN A O 1
ATOM 1923 N N . LEU A 1 242 ? 19.070 -7.716 -5.600 1.00 88.81 242 LEU A N 1
ATOM 1924 C CA . LEU A 1 242 ? 18.305 -8.422 -4.570 1.00 88.81 242 LEU A CA 1
ATOM 1925 C C . LEU A 1 242 ? 19.185 -9.386 -3.770 1.00 88.81 242 LEU A C 1
ATOM 1927 O O . LEU A 1 242 ? 19.099 -9.417 -2.547 1.00 88.81 242 LEU A O 1
ATOM 1931 N N . SER A 1 243 ? 20.064 -10.136 -4.442 1.00 87.69 243 SER A N 1
ATOM 1932 C CA . SER A 1 243 ? 21.015 -11.034 -3.777 1.00 87.69 243 SER A CA 1
ATOM 1933 C C . SER A 1 243 ? 21.966 -10.288 -2.837 1.00 87.69 243 SER A C 1
ATOM 1935 O O . SER A 1 243 ? 22.373 -10.870 -1.834 1.00 87.69 243 SER A O 1
ATOM 1937 N N . VAL A 1 244 ? 22.322 -9.037 -3.140 1.00 86.12 244 VAL A N 1
ATOM 1938 C CA . VAL A 1 244 ? 23.121 -8.180 -2.254 1.00 86.12 244 VAL A CA 1
ATOM 1939 C C . VAL A 1 244 ? 22.304 -7.760 -1.034 1.00 86.12 244 VAL A C 1
ATOM 1941 O O . VAL A 1 244 ? 22.731 -7.989 0.092 1.00 86.12 244 VAL A O 1
ATOM 1944 N N . TYR A 1 245 ? 21.099 -7.229 -1.227 1.00 86.31 245 TYR A N 1
ATOM 1945 C CA . TYR A 1 245 ? 20.262 -6.787 -0.105 1.00 86.31 245 TYR A CA 1
ATOM 1946 C C . TYR A 1 245 ? 19.842 -7.929 0.822 1.00 86.31 245 TYR A C 1
ATOM 1948 O O . TYR A 1 245 ? 19.820 -7.760 2.036 1.00 86.31 245 TYR A O 1
ATOM 1956 N N . GLN A 1 246 ? 19.608 -9.127 0.282 1.00 85.50 246 GLN A N 1
ATOM 1957 C CA . GLN A 1 246 ? 19.358 -10.333 1.082 1.00 85.50 246 GLN A CA 1
ATOM 1958 C C . GLN A 1 246 ? 20.531 -10.712 1.998 1.00 85.50 246 GLN A C 1
ATOM 1960 O O . GLN A 1 246 ? 20.335 -11.443 2.964 1.00 85.50 246 GLN A O 1
ATOM 1965 N N . GLN A 1 247 ? 21.741 -10.241 1.694 1.00 84.25 247 GLN A N 1
ATOM 1966 C CA . GLN A 1 247 ? 22.934 -10.434 2.519 1.00 84.25 247 GLN A CA 1
ATOM 1967 C C . GLN A 1 247 ? 23.175 -9.275 3.502 1.00 84.25 247 GLN A C 1
ATOM 1969 O O . GLN A 1 247 ? 24.130 -9.336 4.268 1.00 84.25 247 GLN A O 1
ATOM 1974 N N . GLY A 1 248 ? 22.312 -8.251 3.512 1.00 83.56 248 GLY A N 1
ATOM 1975 C CA . GLY A 1 248 ? 22.351 -7.147 4.475 1.00 83.56 248 GLY A CA 1
ATOM 1976 C C . GLY A 1 248 ? 23.232 -5.958 4.086 1.00 83.56 248 GLY A C 1
ATOM 1977 O O . GLY A 1 248 ? 23.461 -5.092 4.923 1.00 83.56 248 GLY A O 1
ATOM 1978 N N . TYR A 1 249 ? 23.731 -5.890 2.848 1.00 82.81 249 TYR A N 1
ATOM 1979 C CA . TYR A 1 249 ? 24.547 -4.754 2.402 1.00 82.81 249 TYR A CA 1
ATOM 1980 C C . TYR A 1 249 ? 23.702 -3.538 2.010 1.00 82.81 249 TYR A C 1
ATOM 1982 O O . TYR A 1 249 ? 22.576 -3.679 1.524 1.00 82.81 249 TYR A O 1
ATOM 1990 N N . SER A 1 250 ? 24.290 -2.349 2.147 1.00 82.31 250 SER A N 1
ATOM 1991 C CA . SER A 1 250 ? 23.672 -1.073 1.772 1.00 82.31 250 SER A CA 1
ATOM 1992 C C . SER A 1 250 ? 23.737 -0.785 0.263 1.00 82.31 250 SER A C 1
ATOM 1994 O O . SER A 1 250 ? 24.408 -1.481 -0.506 1.00 82.31 250 SER A O 1
ATOM 1996 N N . GLY A 1 251 ? 23.047 0.277 -0.173 1.00 82.00 251 GLY A N 1
ATOM 1997 C CA . GLY A 1 251 ? 23.078 0.773 -1.554 1.00 82.00 251 GLY A CA 1
ATOM 1998 C C . GLY A 1 251 ? 24.501 1.060 -2.061 1.00 82.00 251 GLY A C 1
ATOM 1999 O O . GLY A 1 251 ? 24.905 0.445 -3.048 1.00 82.00 251 GLY A O 1
ATOM 2000 N N . PRO A 1 252 ? 25.313 1.887 -1.377 1.00 82.75 252 PRO A N 1
ATOM 2001 C CA . PRO A 1 252 ? 26.691 2.161 -1.800 1.00 82.75 252 PRO A CA 1
ATOM 2002 C C . PRO A 1 252 ? 27.564 0.899 -1.907 1.00 82.75 252 PRO A C 1
ATOM 2004 O O . PRO A 1 252 ? 28.236 0.674 -2.915 1.00 82.75 252 PRO A O 1
ATOM 2007 N N . GLN A 1 253 ? 27.479 0.006 -0.916 1.00 83.06 253 GLN A N 1
ATOM 2008 C CA . GLN A 1 253 ? 28.208 -1.268 -0.916 1.00 83.06 253 GLN A CA 1
ATOM 2009 C C . GLN A 1 253 ? 27.787 -2.169 -2.083 1.00 83.06 253 GLN A C 1
ATOM 2011 O O . GLN A 1 253 ? 28.613 -2.864 -2.684 1.00 83.06 253 GLN A O 1
ATOM 2016 N N . SER A 1 254 ? 26.500 -2.142 -2.440 1.00 85.00 254 SER A N 1
ATOM 2017 C CA . SER A 1 254 ? 25.982 -2.919 -3.559 1.00 85.00 254 SER A CA 1
ATOM 2018 C C . SER A 1 254 ? 26.632 -2.543 -4.883 1.00 85.00 254 SER A C 1
ATOM 2020 O O . SER A 1 254 ? 26.976 -3.436 -5.657 1.00 85.00 254 SER A O 1
ATOM 2022 N N . GLU A 1 255 ? 26.889 -1.257 -5.128 1.00 85.69 255 GLU A N 1
ATOM 2023 C CA . GLU A 1 255 ? 27.505 -0.811 -6.375 1.00 85.69 255 GLU A CA 1
ATOM 2024 C C . GLU A 1 255 ? 28.928 -1.351 -6.527 1.00 85.69 255 GLU A C 1
ATOM 2026 O O . GLU A 1 255 ? 29.311 -1.803 -7.614 1.00 85.69 255 GLU A O 1
ATOM 2031 N N . ILE A 1 256 ? 29.694 -1.357 -5.433 1.00 85.19 256 ILE A N 1
ATOM 2032 C CA . ILE A 1 256 ? 31.065 -1.873 -5.411 1.00 85.19 256 ILE A CA 1
ATOM 2033 C C . ILE A 1 256 ? 31.060 -3.387 -5.661 1.00 85.19 256 ILE A C 1
ATOM 2035 O O . ILE A 1 256 ? 31.753 -3.886 -6.556 1.00 85.19 256 ILE A O 1
ATOM 2039 N N . LEU A 1 257 ? 30.197 -4.126 -4.957 1.00 85.06 257 LEU A N 1
ATOM 2040 C CA . LEU A 1 257 ? 30.049 -5.576 -5.126 1.00 85.06 257 LEU A CA 1
ATOM 2041 C C . LEU A 1 257 ? 29.567 -5.953 -6.534 1.00 85.06 257 LEU A C 1
ATOM 2043 O O . LEU A 1 257 ? 30.054 -6.918 -7.134 1.00 85.06 257 LEU A O 1
ATOM 2047 N N . MET A 1 258 ? 28.640 -5.182 -7.103 1.00 85.88 258 MET A N 1
ATOM 2048 C CA . MET A 1 258 ? 28.160 -5.384 -8.468 1.00 85.88 258 MET A CA 1
ATOM 2049 C C . MET A 1 258 ? 29.266 -5.201 -9.511 1.00 85.88 258 MET A C 1
ATOM 2051 O O . MET A 1 258 ? 29.288 -5.950 -10.498 1.00 85.88 258 MET A O 1
ATOM 2055 N N . LYS A 1 259 ? 30.171 -4.234 -9.301 1.00 86.00 259 LYS A N 1
ATOM 2056 C CA . LYS A 1 259 ? 31.344 -4.008 -10.157 1.00 86.00 259 LYS A CA 1
ATOM 2057 C C . LYS A 1 259 ? 32.358 -5.147 -10.015 1.00 86.00 259 LYS A C 1
ATOM 2059 O O . LYS A 1 259 ? 32.745 -5.719 -11.035 1.00 86.00 259 LYS A O 1
ATOM 2064 N N . LYS A 1 260 ? 32.717 -5.538 -8.781 1.00 84.12 260 LYS A N 1
ATOM 2065 C CA . LYS A 1 260 ? 33.704 -6.607 -8.511 1.00 84.12 260 LYS A CA 1
ATOM 2066 C C . LYS A 1 260 ? 33.269 -7.955 -9.092 1.00 84.12 260 LYS A C 1
ATOM 2068 O O . LYS A 1 260 ? 34.041 -8.613 -9.780 1.00 84.12 260 LYS A O 1
ATOM 2073 N N . TYR A 1 261 ? 32.015 -8.351 -8.882 1.00 81.88 261 TYR A N 1
ATOM 2074 C CA . TYR A 1 261 ? 31.507 -9.666 -9.297 1.00 81.88 261 TYR A CA 1
ATOM 2075 C C . TYR A 1 261 ? 30.677 -9.607 -10.585 1.00 81.88 261 TYR A C 1
ATOM 2077 O O . TYR A 1 261 ? 29.635 -10.255 -10.698 1.00 81.88 261 TYR A O 1
ATOM 2085 N N . SER A 1 262 ? 31.113 -8.813 -11.566 1.00 78.69 262 SER A N 1
ATOM 2086 C CA . SER A 1 262 ? 30.372 -8.551 -12.810 1.00 78.69 262 SER A CA 1
ATOM 2087 C C . SER A 1 262 ? 30.023 -9.810 -13.623 1.00 78.69 262 SER A C 1
ATOM 2089 O O . SER A 1 262 ? 28.974 -9.830 -14.271 1.00 78.69 262 SER A O 1
ATOM 2091 N N . SER A 1 263 ? 30.843 -10.863 -13.536 1.00 78.94 263 SER A N 1
ATOM 2092 C CA . SER A 1 263 ? 30.680 -12.156 -14.219 1.00 78.94 263 SER A CA 1
ATOM 2093 C C . SER A 1 263 ? 29.710 -13.129 -13.531 1.00 78.94 263 SER A C 1
ATOM 2095 O O . SER A 1 263 ? 29.300 -14.117 -14.143 1.00 78.94 263 SER A O 1
ATOM 2097 N N . HIS A 1 264 ? 29.311 -12.871 -12.282 1.00 74.94 264 HIS A N 1
ATOM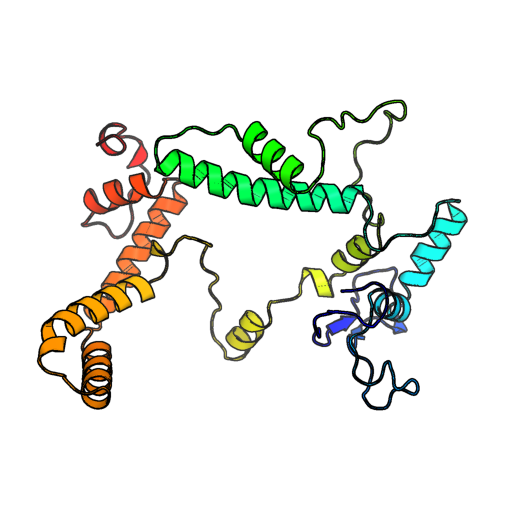 2098 C CA . HIS A 1 264 ? 28.470 -13.784 -11.508 1.00 74.94 264 HIS A CA 1
ATOM 2099 C C . HIS A 1 264 ? 26.983 -13.433 -11.606 1.00 74.94 264 HIS A C 1
ATOM 2101 O O . HIS A 1 264 ? 26.597 -12.268 -11.702 1.00 74.94 264 HIS A O 1
ATOM 2107 N N . ARG A 1 265 ? 26.121 -14.458 -11.538 1.00 70.81 265 ARG A N 1
ATOM 2108 C CA . ARG A 1 265 ? 24.656 -14.285 -11.488 1.00 70.81 265 ARG A CA 1
ATOM 2109 C C . ARG A 1 265 ? 24.126 -13.931 -10.094 1.00 70.81 265 ARG A C 1
ATOM 2111 O O . ARG A 1 265 ? 23.045 -13.363 -10.014 1.00 70.81 265 ARG A O 1
ATOM 2118 N N . CYS A 1 266 ? 24.889 -14.221 -9.040 1.00 75.38 266 CYS A N 1
ATOM 2119 C CA . CYS A 1 266 ? 24.613 -13.865 -7.644 1.00 75.38 266 CYS A CA 1
ATOM 2120 C C . CYS A 1 266 ? 25.926 -13.456 -6.964 1.00 75.38 266 CYS A C 1
ATOM 2122 O O . CYS A 1 266 ? 26.992 -13.909 -7.385 1.00 75.38 266 CYS A O 1
ATOM 2124 N N . ILE A 1 267 ? 25.862 -12.635 -5.914 1.00 78.88 267 ILE A N 1
ATOM 2125 C CA . ILE A 1 267 ? 27.058 -12.268 -5.145 1.00 78.88 267 ILE A CA 1
ATOM 2126 C C . ILE A 1 267 ? 27.374 -13.391 -4.143 1.00 78.88 267 ILE A C 1
ATOM 2128 O O . ILE A 1 267 ? 26.467 -13.809 -3.419 1.00 78.88 267 ILE A O 1
ATOM 2132 N N . PRO A 1 268 ? 28.614 -13.919 -4.097 1.00 80.50 268 PRO A N 1
ATOM 2133 C CA . PRO A 1 268 ? 28.976 -14.989 -3.169 1.00 80.50 268 PRO A CA 1
ATOM 2134 C C . PRO A 1 268 ? 28.739 -14.603 -1.703 1.00 80.50 268 PRO A C 1
ATOM 2136 O O . PRO A 1 268 ? 29.131 -13.518 -1.290 1.00 80.50 268 PRO A O 1
ATOM 2139 N N . ARG A 1 269 ? 28.222 -15.539 -0.889 1.00 73.94 269 ARG A N 1
ATOM 2140 C CA . ARG A 1 269 ? 27.922 -15.332 0.549 1.00 73.94 269 ARG A CA 1
ATOM 2141 C C . ARG A 1 269 ? 29.112 -14.884 1.410 1.00 73.94 269 ARG A C 1
ATOM 2143 O O . ARG A 1 269 ? 28.919 -14.429 2.528 1.00 73.94 269 ARG A O 1
ATOM 2150 N N . ARG A 1 270 ? 30.344 -15.056 0.920 1.00 67.75 270 ARG A N 1
ATOM 2151 C CA . ARG A 1 270 ? 31.588 -14.670 1.609 1.00 67.75 270 ARG A CA 1
ATOM 2152 C C . ARG A 1 270 ? 32.187 -13.357 1.106 1.00 67.75 270 ARG A C 1
ATOM 2154 O O . ARG A 1 270 ? 33.244 -12.971 1.588 1.00 67.75 270 ARG A O 1
ATOM 2161 N N . ALA A 1 271 ? 31.531 -12.662 0.175 1.00 63.00 271 ALA A N 1
ATOM 2162 C CA . ALA A 1 271 ? 32.023 -11.389 -0.349 1.00 63.00 271 ALA A CA 1
ATOM 2163 C C . ALA A 1 271 ? 32.177 -10.306 0.743 1.00 63.00 271 ALA A C 1
ATOM 2165 O O . ALA A 1 271 ? 32.951 -9.379 0.547 1.00 63.00 271 ALA A O 1
ATOM 2166 N N . ALA A 1 272 ? 31.495 -10.464 1.889 1.00 56.38 272 ALA A N 1
ATOM 2167 C CA . ALA A 1 272 ? 31.569 -9.603 3.079 1.00 56.38 272 ALA A CA 1
ATOM 2168 C C . ALA A 1 272 ? 32.892 -9.676 3.843 1.00 56.38 272 ALA A C 1
ATOM 2170 O O . ALA A 1 272 ? 33.168 -8.776 4.624 1.00 56.38 272 ALA A O 1
ATOM 2171 N N . MET A 1 273 ? 33.653 -10.767 3.706 1.00 55.41 273 MET A N 1
ATOM 2172 C CA . MET A 1 273 ? 34.832 -10.978 4.552 1.00 55.41 273 MET A CA 1
ATOM 2173 C C . MET A 1 273 ? 36.064 -10.197 4.081 1.00 55.41 273 MET A C 1
ATOM 2175 O O . MET A 1 273 ? 37.007 -10.061 4.851 1.00 55.41 273 MET A O 1
ATOM 2179 N N . ASP A 1 274 ? 36.041 -9.634 2.870 1.00 59.09 274 ASP A N 1
ATOM 2180 C CA . ASP A 1 274 ? 37.064 -8.689 2.419 1.00 59.09 274 ASP A CA 1
ATOM 2181 C C . ASP A 1 274 ? 36.623 -7.259 2.770 1.00 59.09 274 ASP A C 1
ATOM 2183 O O . ASP A 1 274 ? 35.934 -6.602 1.986 1.00 59.09 274 ASP A O 1
ATOM 2187 N N . ILE A 1 275 ? 37.026 -6.762 3.942 1.00 53.28 275 ILE A N 1
ATOM 2188 C CA . ILE A 1 275 ? 36.780 -5.373 4.382 1.00 53.28 275 ILE A CA 1
ATOM 2189 C C . ILE A 1 275 ? 37.319 -4.358 3.353 1.00 53.28 275 ILE A C 1
ATOM 2191 O O . ILE A 1 275 ? 36.686 -3.332 3.104 1.00 53.28 275 ILE A O 1
ATOM 2195 N N . ASP A 1 276 ? 38.411 -4.699 2.664 1.00 58.12 276 ASP A N 1
ATOM 2196 C CA . ASP A 1 276 ? 39.019 -3.888 1.599 1.00 58.12 276 ASP A CA 1
ATOM 2197 C C . ASP A 1 276 ? 38.092 -3.660 0.393 1.00 58.12 276 ASP A C 1
ATOM 2199 O O . ASP A 1 276 ? 38.295 -2.738 -0.389 1.00 58.12 276 ASP A O 1
ATOM 2203 N N . VAL A 1 277 ? 37.055 -4.486 0.221 1.00 57.88 277 VAL A N 1
ATOM 2204 C CA . VAL A 1 277 ? 36.084 -4.361 -0.881 1.00 57.88 277 VAL A CA 1
ATOM 2205 C C . VAL A 1 277 ? 34.967 -3.385 -0.548 1.00 57.88 277 VAL A C 1
ATOM 2207 O O . VAL A 1 277 ? 34.334 -2.869 -1.460 1.00 57.88 277 VAL A O 1
ATOM 2210 N N . LEU A 1 278 ? 34.686 -3.154 0.732 1.00 55.59 278 LEU A N 1
ATOM 2211 C CA . LEU A 1 278 ? 33.574 -2.305 1.167 1.00 55.59 278 LEU A CA 1
ATOM 2212 C C . LEU A 1 278 ? 34.007 -0.856 1.431 1.00 55.59 278 LEU A C 1
ATOM 2214 O O . LEU A 1 278 ? 33.144 0.014 1.494 1.00 55.59 278 LEU A O 1
ATOM 2218 N N . ASN A 1 279 ? 35.318 -0.611 1.542 1.00 56.97 279 ASN A N 1
ATOM 2219 C CA . ASN A 1 279 ? 35.922 0.694 1.839 1.00 56.97 279 ASN A CA 1
ATOM 2220 C C . ASN A 1 279 ? 36.664 1.327 0.637 1.00 56.97 279 ASN A C 1
ATOM 2222 O O . ASN A 1 279 ? 37.406 2.290 0.835 1.00 56.97 279 ASN A O 1
ATOM 2226 N N . ALA A 1 280 ? 36.515 0.775 -0.575 1.00 48.81 280 ALA A N 1
ATOM 2227 C CA . ALA A 1 280 ? 37.217 1.203 -1.795 1.00 48.81 280 ALA A CA 1
ATOM 2228 C C . ALA A 1 280 ? 36.377 2.102 -2.714 1.00 48.81 280 ALA A C 1
ATOM 2230 O O . ALA A 1 280 ? 35.153 1.865 -2.829 1.00 48.81 280 ALA A O 1
#

Secondary structure (DSSP, 8-state):
--SSS-SS---PPPEE--SS-TTS-TTTTT-EE-SB--TT-SSTTTTTPBPPHHHHHHHTTHHHHHHHHHHHTTPPPPPSS-HHHHHHHHHHHHHHHHHHHHHHHHHTT----HHHHHHHHHHHTT--S-----SS--S--S---TTSSHHHHHHTSHHHHT---HHHHHHHHTT----PPPTT-GGG-HHHHHHHHHHHHHHHHGGG--SHHHHHHHHHHHHHTS-HHHHHHHHHHHHHHHHHHTTT--HHHHHHHHHHTTT-SS--TTGGG-HHHH--

Radius of gyration: 27.1 Å; chains: 1; bounding box: 74×36×77 Å

Organism: Puccinia graminis f. sp. tritici (strain CRL 75-36-700-3 / race SCCL) (NCBI:txid418459)

pLDDT: mean 83.96, std 15.08, range [31.16, 96.94]

InterPro domains:
  IPR036397 Ribonuclease H superfamily [G3DSA:3.30.420.10] (140-247)

Sequence (280 aa):
MNLNPGGKQSRLRDSIIPSDDPLIPHHLRGLRQQFCYDSSHPDPKRAGQPKGIQAILEERGIWQHFTSLRVQEGKPALKLQCNSCTTSNIRKDALNRSAKLIQQAEDAGYFLTPEQCVSEHMAAEGQSPEIEPSDSDAANNTTESTNCCWSKILSQQSDFINERPLLQTIIEDAGHICLFLPKFHCELNPIELFWSYIKESYRKQSHTAGLFAACKALFDRVRQSCPLITIRKYFCRINRQLSVYQQGYSGPQSEILMKKYSSHRCIPRRAAMDIDVLNA

Foldseek 3Di:
DAQAWDDDDDQDDKFFADPPDPQFPNVRHRHIGHQADDLPDPDNVRRRTGGHLNVRCVSRNNNVVLQVVCVVVVHDDAAQDDPVRVVVVQLVVQLVVLVVVQVVCVVVVHHDDSLVSSQVSCVVVPDHPDDPPDDDDPPDDDDPPCSRHSNSVVCPGPRNVVPDPPVCVVQVVVVHHDDDDDPPPCLLPLVVVLVVQLVVQLVVCVVVADDPVSSVVSSVVSSVPDDPVSSVVSNLSNQQLVLCVVLPDDPLLSVLQCVVPVVDSYRDNCPVVPPVSRVD